Protein AF-A0A132MQR9-F1 (afdb_monomer_lite)

Radius of gyration: 17.74 Å; chains: 1; bounding box: 49×41×50 Å

Organism: NCBI:txid1469144

Foldseek 3Di:
DDPVVVVVVVVLQVVQVVVLQDPPDPDDPQPFFFWFKKKKAQTPPGRLFIFIWTAGSQAFLLLVVVVVCVLLVPPDWFFKWKWFDDPVDIATEGAGIDDDVVPPPDLDDDPPPPCPCLCCDPVNCVVVVCPVVPHNYHHRSRHGPSNRADASGWMWMFTHPVVTRIMIMHRHGGDDPPDPNDDDHIGTPGGRPDRNDDPDPDDPPPDD

Structure (mmCIF, N/CA/C/O backbone):
data_AF-A0A132MQR9-F1
#
_entry.id   AF-A0A132MQR9-F1
#
loop_
_atom_site.group_PDB
_atom_site.id
_atom_site.type_symbol
_atom_site.label_atom_id
_atom_site.label_alt_id
_atom_site.label_comp_id
_atom_site.label_asym_id
_atom_site.label_entity_id
_atom_site.label_seq_id
_atom_site.pdbx_PDB_ins_code
_atom_site.Cartn_x
_atom_site.Cartn_y
_atom_site.Cartn_z
_atom_site.occupancy
_atom_site.B_iso_or_equiv
_atom_site.auth_seq_id
_atom_site.auth_comp_id
_atom_site.auth_asym_id
_atom_site.auth_atom_id
_atom_site.pdbx_PDB_model_num
ATOM 1 N N . MET A 1 1 ? -0.918 -4.116 -26.686 1.00 47.06 1 MET A N 1
ATOM 2 C CA . MET A 1 1 ? -1.223 -5.240 -25.784 1.00 47.06 1 MET A CA 1
ATOM 3 C C . MET A 1 1 ? -2.267 -6.091 -26.476 1.00 47.06 1 MET A C 1
ATOM 5 O O . MET A 1 1 ? -3.310 -5.557 -26.835 1.00 47.06 1 MET A O 1
ATOM 9 N N . SER A 1 2 ? -1.937 -7.337 -26.792 1.00 59.16 2 SER A N 1
ATOM 10 C CA . SER A 1 2 ? -2.871 -8.267 -27.427 1.00 59.16 2 SER A CA 1
ATOM 11 C C . SER A 1 2 ? -3.913 -8.762 -26.418 1.00 59.16 2 SER A C 1
ATOM 13 O O . SER A 1 2 ? -3.756 -8.598 -25.206 1.00 59.16 2 SER A O 1
ATOM 15 N N . THR A 1 3 ? -4.991 -9.373 -26.907 1.00 49.75 3 THR A N 1
ATOM 16 C CA . THR A 1 3 ? -6.004 -10.004 -26.046 1.00 49.75 3 THR A CA 1
ATOM 17 C C . THR A 1 3 ? -5.400 -11.132 -25.199 1.00 49.75 3 THR A C 1
ATOM 19 O O . THR A 1 3 ? -5.800 -11.314 -24.050 1.00 49.75 3 THR A O 1
ATOM 22 N N . ASP A 1 4 ? -4.385 -11.820 -25.728 1.00 49.38 4 ASP A N 1
ATOM 23 C CA . ASP A 1 4 ? -3.657 -12.881 -25.030 1.00 49.38 4 ASP A CA 1
ATOM 24 C C . ASP A 1 4 ? -2.774 -12.323 -23.902 1.00 49.38 4 ASP A C 1
ATOM 26 O O . ASP A 1 4 ? -2.753 -12.882 -22.805 1.00 49.38 4 ASP A O 1
ATOM 30 N N . ASP A 1 5 ? -2.127 -11.170 -24.114 1.00 44.84 5 ASP A N 1
ATOM 31 C CA . ASP A 1 5 ? -1.355 -10.478 -23.068 1.00 44.84 5 ASP A CA 1
ATOM 32 C C . ASP A 1 5 ? -2.263 -10.026 -21.916 1.00 44.84 5 ASP A C 1
ATOM 34 O O . ASP A 1 5 ? -1.895 -10.118 -20.745 1.00 44.84 5 ASP A O 1
ATOM 38 N N . LEU A 1 6 ? -3.478 -9.564 -22.235 1.00 44.06 6 LEU A N 1
ATOM 39 C CA . LEU A 1 6 ? -4.459 -9.144 -21.237 1.00 44.06 6 LEU A CA 1
ATOM 40 C C . LEU A 1 6 ? -4.954 -10.326 -20.393 1.00 44.06 6 LEU A C 1
ATOM 42 O O . LEU A 1 6 ? -5.031 -10.199 -19.172 1.00 44.06 6 LEU A O 1
ATOM 46 N N . GLU A 1 7 ? -5.283 -11.466 -21.004 1.00 53.50 7 GLU A N 1
ATOM 47 C CA . GLU A 1 7 ? -5.680 -12.663 -20.251 1.00 53.50 7 GLU A CA 1
ATOM 48 C C . GLU A 1 7 ? -4.520 -13.227 -19.426 1.00 53.50 7 GLU A C 1
ATOM 50 O O . GLU A 1 7 ? -4.734 -13.617 -18.280 1.00 53.50 7 GLU A O 1
ATOM 55 N N . ALA A 1 8 ? -3.285 -13.200 -19.935 1.00 61.59 8 ALA A N 1
ATOM 56 C CA . ALA A 1 8 ? -2.109 -13.598 -19.164 1.00 61.59 8 ALA A CA 1
ATOM 57 C C . ALA A 1 8 ? -1.897 -12.696 -17.936 1.00 61.59 8 ALA A C 1
ATOM 59 O O . ALA A 1 8 ? -1.632 -13.189 -16.837 1.00 61.59 8 ALA A O 1
ATOM 60 N N . LEU A 1 9 ? -2.077 -11.383 -18.094 1.00 54.84 9 LEU A N 1
ATOM 61 C CA . LEU A 1 9 ? -1.966 -10.404 -17.014 1.00 54.84 9 LEU A CA 1
ATOM 62 C C . LEU A 1 9 ? -3.102 -10.557 -15.991 1.00 54.84 9 LEU A C 1
ATOM 64 O O . LEU A 1 9 ? -2.860 -10.537 -14.786 1.00 54.84 9 LEU A O 1
ATOM 68 N N . LEU A 1 10 ? -4.333 -10.793 -16.454 1.00 55.25 10 LEU A N 1
ATOM 69 C CA . LEU A 1 10 ? -5.480 -11.084 -15.591 1.00 55.25 10 LEU A CA 1
ATOM 70 C C . LEU A 1 10 ? -5.330 -12.421 -14.862 1.00 55.25 10 LEU A C 1
ATOM 72 O O . LEU A 1 10 ? -5.719 -12.523 -13.703 1.00 55.25 10 LEU A O 1
ATOM 76 N N . GLU A 1 11 ? -4.778 -13.445 -15.506 1.00 63.25 11 GLU A N 1
ATOM 77 C CA . GLU A 1 11 ? -4.492 -14.736 -14.883 1.00 63.25 11 GLU A CA 1
ATOM 78 C C . GLU A 1 11 ? -3.366 -14.613 -13.854 1.00 63.25 11 GLU A C 1
ATOM 80 O O . GLU A 1 11 ? -3.452 -15.194 -12.773 1.00 63.25 11 GLU A O 1
ATOM 85 N N . ARG A 1 12 ? -2.347 -13.792 -14.125 1.00 65.25 12 ARG A N 1
ATOM 86 C CA . ARG A 1 12 ? -1.300 -13.470 -13.153 1.00 65.25 12 ARG A CA 1
ATOM 87 C C . ARG A 1 12 ? -1.859 -12.716 -11.951 1.00 65.25 12 ARG A C 1
ATOM 89 O O . ARG A 1 12 ? -1.586 -13.115 -10.822 1.00 65.25 12 ARG A O 1
ATOM 96 N N . ASP A 1 13 ? -2.712 -11.719 -12.175 1.00 60.69 13 ASP A N 1
ATOM 97 C CA . ASP A 1 13 ? -3.450 -11.022 -11.117 1.00 60.69 13 ASP A CA 1
ATOM 98 C C . ASP A 1 13 ? -4.323 -11.995 -10.322 1.00 60.69 13 ASP A C 1
ATOM 100 O O . ASP A 1 13 ? -4.316 -11.980 -9.093 1.00 60.69 13 ASP A O 1
ATOM 104 N N . ARG A 1 14 ? -5.056 -12.884 -11.004 1.00 63.25 14 ARG A N 1
ATOM 105 C CA . ARG A 1 14 ? -5.884 -13.914 -10.363 1.00 63.25 14 ARG A CA 1
ATOM 106 C C . ARG A 1 14 ? -5.037 -14.852 -9.519 1.00 63.25 14 ARG A C 1
ATOM 108 O O . ARG A 1 14 ? -5.460 -15.167 -8.414 1.00 63.25 14 ARG A O 1
ATOM 115 N N . ARG A 1 15 ? -3.860 -15.274 -9.987 1.00 67.25 15 ARG A N 1
ATOM 116 C CA . ARG A 1 15 ? -2.932 -16.130 -9.232 1.00 67.25 15 ARG A CA 1
ATOM 117 C C . ARG A 1 15 ? -2.323 -15.409 -8.047 1.00 67.25 15 ARG A C 1
ATOM 119 O O . ARG A 1 15 ? -2.296 -15.985 -6.968 1.00 67.25 15 ARG A O 1
ATOM 126 N N . MET A 1 16 ? -1.915 -14.155 -8.212 1.00 64.94 16 MET A N 1
ATOM 127 C CA . MET A 1 16 ? -1.425 -13.315 -7.117 1.00 64.94 16 MET A CA 1
ATOM 128 C C . MET A 1 16 ? -2.507 -13.125 -6.055 1.00 64.94 16 MET A C 1
ATOM 130 O O . MET A 1 16 ? -2.264 -13.334 -4.870 1.00 64.94 16 MET A O 1
ATOM 134 N N . LEU A 1 17 ? -3.734 -12.821 -6.477 1.00 61.03 17 LEU A N 1
ATOM 135 C CA . LEU A 1 17 ? -4.881 -12.676 -5.586 1.00 61.03 17 LEU A CA 1
ATOM 136 C C . LEU A 1 17 ? -5.336 -14.013 -4.981 1.00 61.03 17 LEU A C 1
ATOM 138 O O . LEU A 1 17 ? -5.848 -14.049 -3.869 1.00 61.03 17 LEU A O 1
ATOM 142 N N . ALA A 1 18 ? -5.168 -15.129 -5.688 1.00 64.06 18 ALA A N 1
ATOM 143 C CA . ALA A 1 18 ? -5.494 -16.459 -5.183 1.00 64.06 18 ALA A CA 1
ATOM 144 C C . ALA A 1 18 ? -4.444 -16.959 -4.185 1.00 64.06 18 ALA A C 1
ATOM 146 O O . ALA A 1 18 ? -4.816 -17.496 -3.148 1.00 64.06 18 ALA A O 1
ATOM 147 N N . ALA A 1 19 ? -3.157 -16.724 -4.442 1.00 57.03 19 ALA A N 1
ATOM 148 C CA . ALA A 1 19 ? -2.080 -16.937 -3.480 1.00 57.03 19 ALA A CA 1
ATOM 149 C C . ALA A 1 19 ? -2.230 -16.000 -2.270 1.00 57.03 19 ALA A C 1
ATOM 151 O O . ALA A 1 19 ? -1.865 -16.360 -1.145 1.00 57.03 19 ALA A O 1
ATOM 152 N N . SER A 1 20 ? -2.839 -14.824 -2.482 1.00 51.09 20 SER A N 1
ATOM 153 C CA . SER A 1 20 ? -3.169 -13.893 -1.411 1.00 51.09 20 SER A CA 1
ATOM 154 C C . SER A 1 20 ? -4.414 -14.269 -0.596 1.00 51.09 20 SER A C 1
ATOM 156 O O . SER A 1 20 ? -4.577 -13.789 0.530 1.00 51.09 20 SER A O 1
ATOM 158 N N . ARG A 1 21 ? -5.253 -15.203 -1.076 1.00 48.84 21 ARG A N 1
ATOM 159 C CA . ARG A 1 21 ? -6.411 -15.710 -0.323 1.00 48.84 21 ARG A CA 1
ATOM 160 C C . ARG A 1 21 ? -5.957 -16.539 0.876 1.00 48.84 21 ARG A C 1
ATOM 162 O O . ARG A 1 21 ? -5.694 -17.733 0.778 1.00 48.84 21 ARG A O 1
ATOM 169 N N . ALA A 1 22 ? -5.970 -15.906 2.045 1.00 47.56 22 ALA A N 1
ATOM 170 C CA . ALA A 1 22 ? -6.164 -16.619 3.300 1.00 47.56 22 ALA A CA 1
ATOM 171 C C . ALA A 1 22 ? -7.489 -17.420 3.239 1.00 47.56 22 ALA A C 1
ATOM 173 O O . ALA A 1 22 ? -8.406 -17.020 2.506 1.00 47.56 22 ALA A O 1
ATOM 174 N N . PRO A 1 23 ? -7.627 -18.540 3.982 1.00 45.34 23 PRO A N 1
ATOM 175 C CA . PRO A 1 23 ? -8.887 -19.277 4.065 1.00 45.34 23 PRO A CA 1
ATOM 176 C C . PRO A 1 23 ? -10.019 -18.301 4.365 1.00 45.34 23 PRO A C 1
ATOM 178 O O . PRO A 1 23 ? -9.876 -17.488 5.271 1.00 45.34 23 PRO A O 1
ATOM 181 N N . SER A 1 24 ? -11.094 -18.369 3.570 1.00 46.53 24 SER A N 1
ATOM 182 C CA . SER A 1 24 ? -12.222 -17.430 3.544 1.00 46.53 24 SER A CA 1
ATOM 183 C C . SER A 1 24 ? -12.626 -16.963 4.947 1.00 46.53 24 SER A C 1
ATOM 185 O O . SER A 1 24 ? -13.490 -17.562 5.591 1.00 46.53 24 SER A O 1
ATOM 187 N N . VAL A 1 25 ? -12.019 -15.873 5.417 1.00 51.03 25 VAL A N 1
ATOM 188 C CA . VAL A 1 25 ? -12.421 -15.223 6.657 1.00 51.03 25 VAL A CA 1
ATOM 189 C C . VAL A 1 25 ? -13.790 -14.640 6.355 1.00 51.03 25 VAL A C 1
ATOM 191 O O . VAL A 1 25 ? -13.955 -13.895 5.387 1.00 51.03 25 VAL A O 1
ATOM 194 N N . ARG A 1 26 ? -14.811 -15.036 7.124 1.00 52.19 26 ARG A N 1
ATOM 195 C CA . ARG A 1 26 ? -16.138 -14.423 7.002 1.00 52.19 26 ARG A CA 1
ATOM 196 C C . ARG A 1 26 ? -15.941 -12.916 7.115 1.00 52.19 26 ARG A C 1
ATOM 198 O O . ARG A 1 26 ? -15.455 -12.465 8.150 1.00 52.19 26 ARG A O 1
ATOM 205 N N . ARG A 1 27 ? -16.290 -12.167 6.060 1.00 54.53 27 ARG A N 1
ATOM 206 C CA . ARG A 1 27 ? -16.262 -10.700 6.077 1.00 54.53 27 ARG A CA 1
ATOM 207 C C . ARG A 1 27 ? -17.075 -10.248 7.289 1.00 54.53 27 ARG A C 1
ATOM 209 O O . ARG A 1 27 ? -18.297 -10.398 7.309 1.00 54.53 27 ARG A O 1
ATOM 216 N N . GLY A 1 28 ? -16.379 -9.789 8.324 1.00 55.38 28 GLY A N 1
ATOM 217 C CA . GLY A 1 28 ? -17.006 -9.143 9.465 1.00 55.38 28 GLY A CA 1
ATOM 218 C C . GLY A 1 28 ? -17.657 -7.829 9.025 1.00 55.38 28 GLY A C 1
ATOM 219 O O . GLY A 1 28 ? -17.445 -7.381 7.894 1.00 55.38 28 GLY A O 1
ATOM 220 N N . PRO A 1 29 ? -18.455 -7.192 9.894 1.00 57.53 29 PRO A N 1
ATOM 221 C CA . PRO A 1 29 ? -18.913 -5.833 9.639 1.00 57.53 29 PRO A CA 1
ATOM 222 C C . PRO A 1 29 ? -17.707 -4.944 9.309 1.00 57.53 29 PRO A C 1
ATOM 224 O O . PRO A 1 29 ? -16.715 -4.935 10.040 1.00 57.53 29 PRO A O 1
ATOM 227 N N . ARG A 1 30 ? -17.777 -4.226 8.180 1.00 59.94 30 ARG A N 1
ATOM 228 C CA . ARG A 1 30 ? -16.776 -3.213 7.847 1.00 59.94 30 ARG A CA 1
ATOM 229 C C . ARG A 1 30 ? -16.854 -2.146 8.933 1.00 59.94 30 ARG A C 1
ATOM 231 O O . ARG A 1 30 ? -17.917 -1.559 9.122 1.00 59.94 30 ARG A O 1
ATOM 238 N N . THR A 1 31 ? -15.740 -1.889 9.606 1.00 61.88 31 THR A N 1
ATOM 239 C CA . THR A 1 31 ? -15.548 -0.678 10.407 1.00 61.88 31 THR A CA 1
ATOM 240 C C . THR A 1 31 ? -14.597 0.213 9.612 1.00 61.88 31 THR A C 1
ATOM 242 O O . THR A 1 31 ? -13.382 0.078 9.767 1.00 61.88 31 THR A O 1
ATOM 245 N N . PRO A 1 32 ? -15.108 1.044 8.682 1.00 65.00 32 PRO A N 1
ATOM 246 C CA . PRO A 1 32 ? -14.265 1.942 7.904 1.00 65.00 32 PRO A CA 1
ATOM 247 C C . PRO A 1 32 ? -13.464 2.841 8.842 1.00 65.00 32 PRO A C 1
ATOM 249 O O . PRO A 1 32 ? -14.005 3.330 9.835 1.00 65.00 32 PRO A O 1
ATOM 252 N N . GLY A 1 33 ? -12.188 3.057 8.531 1.00 72.25 33 GLY A N 1
ATOM 253 C CA . GLY A 1 33 ? -11.350 3.974 9.304 1.00 72.25 33 GLY A CA 1
ATOM 254 C C . GLY A 1 33 ? -10.905 3.447 10.671 1.00 72.25 33 GLY A C 1
ATOM 255 O O . GLY A 1 33 ? -10.573 4.242 11.541 1.00 72.25 33 GLY A O 1
ATOM 256 N N . ALA A 1 34 ? -10.883 2.132 10.894 1.00 85.75 34 ALA A N 1
ATOM 257 C CA . ALA A 1 34 ? -10.076 1.557 11.970 1.00 85.75 34 ALA A CA 1
ATOM 258 C C . ALA A 1 34 ? -8.651 1.297 11.463 1.00 85.75 34 ALA A C 1
ATOM 260 O O . ALA A 1 34 ? -8.468 0.904 10.312 1.00 85.75 34 ALA A O 1
ATOM 261 N N . ALA A 1 35 ? -7.647 1.488 12.320 1.00 90.94 35 ALA A N 1
ATOM 262 C CA . ALA A 1 35 ? -6.278 1.116 11.992 1.00 90.94 35 ALA A CA 1
ATOM 263 C C . ALA A 1 35 ? -6.143 -0.405 11.820 1.00 90.94 35 ALA A C 1
ATOM 265 O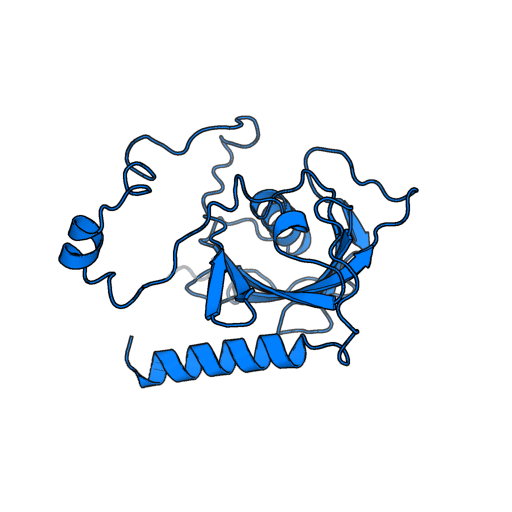 O . ALA A 1 35 ? -6.774 -1.195 12.532 1.00 90.94 35 ALA A O 1
ATOM 266 N N . VAL A 1 36 ? -5.298 -0.817 10.883 1.00 92.31 36 VAL A N 1
ATOM 267 C CA . VAL A 1 36 ? -5.110 -2.217 10.507 1.00 92.31 36 VAL A CA 1
ATOM 268 C C . VAL A 1 36 ? -3.637 -2.571 10.419 1.00 92.31 36 VAL A C 1
ATOM 270 O O . VAL A 1 36 ? -2.789 -1.702 10.247 1.00 92.31 36 VAL A O 1
ATOM 273 N N . VAL A 1 37 ? -3.334 -3.863 10.501 1.00 92.62 37 VAL A N 1
ATOM 274 C CA . VAL A 1 37 ? -2.016 -4.383 10.144 1.00 92.62 37 VAL A CA 1
ATOM 275 C C . VAL A 1 37 ? -2.112 -5.068 8.799 1.00 92.62 37 VAL A C 1
ATOM 277 O O . VAL A 1 37 ? -2.937 -5.968 8.605 1.00 92.62 37 VAL A O 1
ATOM 280 N N . VAL A 1 38 ? -1.257 -4.629 7.883 1.00 92.69 38 VAL A N 1
ATOM 281 C CA . VAL A 1 38 ? -1.101 -5.228 6.566 1.00 92.69 38 VAL A CA 1
ATOM 282 C C . VAL A 1 38 ? 0.180 -6.046 6.516 1.00 92.69 38 VAL A C 1
ATOM 284 O O . VAL A 1 38 ? 1.206 -5.641 7.056 1.00 92.69 38 VAL A O 1
ATOM 287 N N . LEU A 1 39 ? 0.099 -7.213 5.894 1.00 91.62 39 LEU A N 1
ATOM 288 C CA . LEU A 1 39 ? 1.238 -8.004 5.454 1.00 91.62 39 LEU A CA 1
ATOM 289 C C . LEU A 1 39 ? 1.539 -7.616 4.009 1.00 91.62 39 LEU A C 1
ATOM 291 O O . LEU A 1 39 ? 0.613 -7.574 3.195 1.00 91.62 39 LEU A O 1
ATOM 295 N N . VAL A 1 40 ? 2.803 -7.341 3.716 1.00 90.12 40 VAL A N 1
ATOM 296 C CA . VAL A 1 40 ? 3.309 -7.072 2.372 1.00 90.12 40 VAL A CA 1
ATOM 297 C C . VAL A 1 40 ? 4.298 -8.178 2.026 1.00 90.12 40 VAL A C 1
ATOM 299 O O . VAL A 1 40 ? 5.321 -8.310 2.692 1.00 90.12 40 VAL A O 1
ATOM 302 N N . ASP A 1 41 ? 3.984 -8.953 0.993 1.00 88.50 41 ASP A N 1
ATOM 303 C CA . ASP A 1 41 ? 4.818 -10.036 0.466 1.00 88.50 41 ASP A CA 1
ATOM 304 C C . ASP A 1 41 ? 5.362 -9.616 -0.907 1.00 88.50 41 ASP A C 1
ATOM 306 O O . ASP A 1 41 ? 4.594 -9.070 -1.708 1.00 88.50 41 ASP A O 1
ATOM 310 N N . LEU A 1 42 ? 6.624 -9.920 -1.240 1.00 82.62 42 LEU A N 1
ATOM 311 C CA . LEU A 1 42 ? 7.175 -9.763 -2.599 1.00 82.62 42 LEU A CA 1
ATOM 312 C C . LEU A 1 42 ? 6.656 -10.851 -3.564 1.00 82.62 42 LEU A C 1
ATOM 314 O O . LEU A 1 42 ? 7.402 -11.572 -4.230 1.00 82.62 42 LEU A O 1
ATOM 318 N N . GLY A 1 43 ? 5.330 -10.969 -3.622 1.00 70.19 43 GLY A N 1
ATOM 319 C CA . GLY A 1 43 ? 4.599 -11.733 -4.618 1.00 70.19 43 GLY A CA 1
ATOM 320 C C . GLY A 1 43 ? 5.153 -13.132 -4.875 1.00 70.19 43 GLY A C 1
ATOM 321 O O . GLY A 1 43 ? 5.427 -13.899 -3.959 1.00 70.19 43 GLY A O 1
ATOM 322 N N . TYR A 1 44 ? 5.265 -13.470 -6.159 1.00 63.53 44 TYR A N 1
ATOM 323 C CA . TYR A 1 44 ? 5.741 -14.771 -6.627 1.00 63.53 44 TYR A CA 1
ATOM 324 C C . TYR A 1 44 ? 7.270 -14.871 -6.725 1.00 63.53 44 TYR A C 1
ATOM 326 O O . TYR A 1 44 ? 7.770 -15.977 -6.918 1.00 63.53 44 TYR A O 1
ATOM 334 N N . ARG A 1 45 ? 7.996 -13.743 -6.661 1.00 68.75 45 ARG A N 1
ATOM 335 C CA . ARG A 1 45 ? 9.456 -13.725 -6.839 1.00 68.75 45 ARG A CA 1
ATOM 336 C C . ARG A 1 45 ? 10.165 -14.219 -5.582 1.00 68.75 45 ARG A C 1
ATOM 338 O O . ARG A 1 45 ? 11.058 -15.049 -5.699 1.00 68.75 45 ARG A O 1
ATOM 345 N N . ASP A 1 46 ? 9.735 -13.756 -4.408 1.00 75.25 46 ASP A N 1
ATOM 346 C CA . ASP A 1 46 ? 10.292 -14.202 -3.130 1.00 75.25 46 ASP A CA 1
ATOM 347 C C . ASP A 1 46 ? 9.269 -14.031 -1.987 1.00 75.25 46 ASP A C 1
ATOM 349 O O . ASP A 1 46 ? 9.152 -12.951 -1.403 1.00 75.25 46 ASP A O 1
ATOM 353 N N . PRO A 1 47 ? 8.490 -15.072 -1.645 1.00 69.81 47 PRO A N 1
ATOM 354 C CA . PRO A 1 47 ? 7.504 -14.980 -0.571 1.00 69.81 47 PRO A CA 1
ATOM 355 C C . PRO A 1 47 ? 8.133 -14.870 0.830 1.00 69.81 47 PRO A C 1
ATOM 357 O O . PRO A 1 47 ? 7.446 -14.449 1.764 1.00 69.81 47 PRO A O 1
ATOM 360 N N . ASP A 1 48 ? 9.413 -15.220 0.997 1.00 79.88 48 ASP A N 1
ATOM 361 C CA . ASP A 1 48 ? 10.121 -15.061 2.272 1.00 79.88 48 ASP A CA 1
ATOM 362 C C . ASP A 1 48 ? 10.533 -13.595 2.504 1.00 79.88 48 ASP A C 1
ATOM 364 O O . ASP A 1 48 ? 10.714 -13.162 3.651 1.00 79.88 48 ASP A O 1
ATOM 368 N N . CYS A 1 49 ? 10.569 -12.795 1.433 1.00 87.81 49 CYS A N 1
ATOM 369 C CA . CYS A 1 49 ? 10.687 -11.342 1.466 1.00 87.81 49 CYS A CA 1
ATOM 370 C C . CYS A 1 49 ? 9.334 -10.686 1.805 1.00 87.81 49 CYS A C 1
ATOM 372 O O . CYS A 1 49 ? 8.654 -10.092 0.960 1.00 87.81 49 CYS A O 1
ATOM 374 N N . SER A 1 50 ? 8.934 -10.802 3.075 1.00 91.69 50 SER A N 1
ATOM 375 C CA . SER A 1 50 ? 7.704 -10.211 3.611 1.00 91.69 50 SER A CA 1
ATOM 376 C C . SER A 1 50 ? 7.917 -9.429 4.906 1.00 91.69 50 SER A C 1
ATOM 378 O O . SER A 1 50 ? 8.836 -9.696 5.684 1.00 91.69 50 SER A O 1
ATOM 380 N N . PHE A 1 51 ? 7.055 -8.439 5.133 1.00 93.88 51 PHE A N 1
ATOM 381 C CA . PHE A 1 51 ? 7.074 -7.573 6.312 1.00 93.88 51 PHE A CA 1
ATOM 382 C C . PHE A 1 51 ? 5.657 -7.108 6.662 1.00 93.88 51 PHE A C 1
ATOM 384 O O . PHE A 1 51 ? 4.746 -7.151 5.830 1.00 93.88 51 PHE A O 1
ATOM 391 N N . THR A 1 52 ? 5.445 -6.662 7.901 1.00 95.12 52 THR A N 1
ATOM 392 C CA . THR A 1 52 ? 4.144 -6.114 8.314 1.00 95.12 52 THR A CA 1
ATOM 393 C C . THR A 1 52 ? 4.217 -4.638 8.637 1.00 95.12 52 THR A C 1
ATOM 395 O O . THR A 1 52 ? 5.192 -4.143 9.203 1.00 95.12 52 THR A O 1
ATOM 398 N N . VAL A 1 53 ? 3.126 -3.942 8.337 1.00 95.62 53 VAL A N 1
ATOM 399 C CA . VAL A 1 53 ? 2.985 -2.502 8.523 1.00 95.62 53 VAL A CA 1
ATOM 400 C C . VAL A 1 53 ? 1.683 -2.207 9.257 1.00 95.62 53 VAL A C 1
ATOM 402 O O . VAL A 1 53 ? 0.629 -2.742 8.915 1.00 95.62 53 VAL A O 1
ATOM 405 N N . VAL A 1 54 ? 1.745 -1.343 10.265 1.00 96.19 54 VAL A N 1
ATOM 406 C CA . VAL A 1 54 ? 0.580 -0.762 10.935 1.00 96.19 54 VAL A CA 1
ATOM 407 C C . VAL A 1 54 ? 0.141 0.460 10.139 1.00 96.19 54 VAL A C 1
ATOM 409 O O . VAL A 1 54 ? 0.875 1.441 10.030 1.00 96.19 54 VAL A O 1
ATOM 412 N N . VAL A 1 55 ? -1.069 0.390 9.595 1.00 95.38 55 VAL A N 1
ATOM 413 C CA . VAL A 1 55 ? -1.693 1.423 8.770 1.00 95.38 55 VAL A CA 1
ATOM 414 C C . VAL A 1 55 ? -2.828 2.061 9.560 1.00 95.38 55 VAL A C 1
ATOM 416 O O . VAL A 1 55 ? -3.831 1.423 9.886 1.00 95.38 55 VAL A O 1
ATOM 419 N N . GLY A 1 56 ? -2.655 3.332 9.890 1.00 94.62 56 GLY A N 1
ATOM 420 C CA . GLY A 1 56 ? -3.636 4.165 10.563 1.00 94.62 56 GLY A CA 1
ATOM 421 C C . GLY A 1 56 ? -4.819 4.556 9.671 1.00 94.62 56 GLY A C 1
ATOM 422 O O . GLY A 1 56 ? -4.791 4.379 8.451 1.00 94.62 56 GLY A O 1
ATOM 423 N N . PRO A 1 57 ? -5.876 5.131 10.266 1.00 93.25 57 PRO A N 1
ATOM 424 C CA . PRO A 1 57 ? -7.070 5.549 9.532 1.00 93.25 57 PRO A CA 1
ATOM 425 C C . PRO A 1 57 ? -6.809 6.675 8.526 1.00 93.25 57 PRO A C 1
ATOM 427 O O . PRO A 1 57 ? -7.477 6.755 7.498 1.00 93.25 57 PRO A O 1
ATOM 430 N N . ASP A 1 58 ? -5.813 7.515 8.806 1.00 93.12 58 ASP A N 1
ATOM 431 C CA . ASP A 1 58 ? -5.459 8.665 7.980 1.00 93.12 58 ASP A CA 1
ATOM 432 C C . ASP A 1 58 ? -4.387 8.361 6.932 1.00 93.12 58 ASP A C 1
ATOM 434 O O . ASP A 1 58 ? -4.112 9.219 6.089 1.00 93.12 58 ASP A O 1
ATOM 438 N N . HIS A 1 59 ? -3.806 7.160 6.931 1.00 93.88 59 HIS A N 1
ATOM 439 C CA . HIS A 1 59 ? -2.792 6.785 5.950 1.00 93.88 59 HIS A CA 1
ATOM 440 C C . HIS A 1 59 ? -3.415 6.470 4.594 1.00 93.88 59 HIS A C 1
ATOM 442 O O . HIS A 1 59 ? -4.430 5.775 4.467 1.00 93.88 59 HIS A O 1
ATOM 448 N N . THR A 1 60 ? -2.791 7.024 3.567 1.00 91.94 60 THR A N 1
ATOM 449 C CA . THR A 1 60 ? -3.182 6.906 2.167 1.00 91.94 60 THR A CA 1
ATOM 450 C C . THR A 1 60 ? -2.440 5.768 1.475 1.00 91.94 60 THR A C 1
ATOM 452 O O . THR A 1 60 ? -1.467 5.228 2.004 1.00 91.94 60 THR A O 1
ATOM 455 N N . PHE A 1 61 ? -2.879 5.399 0.270 1.00 90.38 61 PHE A N 1
ATOM 456 C CA . PHE A 1 61 ? -2.126 4.453 -0.560 1.00 90.38 61 PHE A CA 1
ATOM 457 C C . PHE A 1 61 ? -0.732 4.974 -0.921 1.00 90.38 61 PHE A C 1
ATOM 459 O O . PHE A 1 61 ? 0.203 4.181 -0.986 1.00 90.38 61 PHE A O 1
ATOM 466 N N . ARG A 1 62 ? -0.566 6.294 -1.079 1.00 90.00 62 ARG A N 1
ATOM 467 C CA . ARG A 1 62 ? 0.758 6.914 -1.223 1.00 90.00 62 ARG A CA 1
ATOM 468 C C . ARG A 1 62 ? 1.632 6.641 -0.003 1.00 90.00 62 ARG A C 1
ATOM 470 O O . ARG A 1 62 ? 2.766 6.216 -0.165 1.00 90.00 62 ARG A O 1
ATOM 477 N N . ASP A 1 63 ? 1.115 6.866 1.202 1.00 91.50 63 ASP A N 1
ATOM 478 C CA . ASP A 1 63 ? 1.910 6.671 2.421 1.00 91.50 63 ASP A CA 1
ATOM 479 C C . ASP A 1 63 ? 2.329 5.201 2.581 1.00 91.50 63 ASP A C 1
ATOM 481 O O . ASP A 1 63 ? 3.435 4.911 3.027 1.00 91.50 63 ASP A O 1
ATOM 485 N N . LEU A 1 64 ? 1.464 4.268 2.168 1.00 93.44 64 LEU A N 1
ATOM 486 C CA . LEU A 1 64 ? 1.797 2.847 2.132 1.00 93.44 64 LEU A CA 1
ATOM 487 C C . LEU A 1 64 ? 2.888 2.533 1.099 1.00 93.44 64 LEU A C 1
ATOM 489 O O . LEU A 1 64 ? 3.848 1.859 1.456 1.00 93.44 64 LEU A O 1
ATOM 493 N N . ALA A 1 65 ? 2.779 3.039 -0.134 1.00 91.88 65 ALA A N 1
ATOM 494 C CA . ALA A 1 65 ? 3.825 2.884 -1.151 1.00 91.88 65 ALA A CA 1
ATOM 495 C C . ALA A 1 65 ? 5.173 3.415 -0.648 1.00 91.88 65 ALA A C 1
ATOM 497 O O . ALA A 1 65 ? 6.191 2.751 -0.795 1.00 91.88 65 ALA A O 1
ATOM 498 N N . VAL A 1 66 ? 5.160 4.552 0.060 1.00 90.00 66 VAL A N 1
ATOM 499 C CA . VAL A 1 66 ? 6.375 5.139 0.632 1.00 90.00 66 VAL A CA 1
ATOM 500 C C . VAL A 1 66 ? 7.079 4.196 1.597 1.00 90.00 66 VAL A C 1
ATOM 502 O O . VAL A 1 66 ? 8.301 4.071 1.564 1.00 90.00 66 VAL A O 1
ATOM 505 N N . VAL A 1 67 ? 6.314 3.533 2.459 1.00 93.25 67 VAL A N 1
ATOM 506 C CA . VAL A 1 67 ? 6.864 2.567 3.412 1.00 93.25 67 VAL A CA 1
ATOM 507 C C . VAL A 1 67 ? 7.341 1.303 2.702 1.00 93.25 67 VAL A C 1
ATOM 509 O O . VAL A 1 67 ? 8.356 0.744 3.106 1.00 93.25 67 VAL A O 1
ATOM 512 N N . ILE A 1 68 ? 6.654 0.863 1.642 1.00 92.69 68 ILE A N 1
ATOM 513 C CA . ILE A 1 68 ? 7.092 -0.290 0.847 1.00 92.69 68 ILE A CA 1
ATOM 514 C C . ILE A 1 68 ? 8.443 -0.006 0.200 1.00 92.69 68 ILE A C 1
ATOM 516 O O . ILE A 1 68 ? 9.365 -0.792 0.393 1.00 92.69 68 ILE A O 1
ATOM 520 N N . ASP A 1 69 ? 8.581 1.126 -0.482 1.00 90.19 69 ASP A N 1
ATOM 521 C CA . ASP A 1 69 ? 9.813 1.500 -1.175 1.00 90.19 69 ASP A CA 1
ATOM 522 C C . ASP A 1 69 ? 10.980 1.658 -0.180 1.00 90.19 69 ASP A C 1
ATOM 524 O O . ASP A 1 69 ? 12.074 1.159 -0.429 1.00 90.19 69 ASP A O 1
ATOM 528 N N . GLN A 1 70 ? 10.734 2.245 1.002 1.00 90.00 70 GLN A N 1
ATOM 529 C CA . GLN A 1 70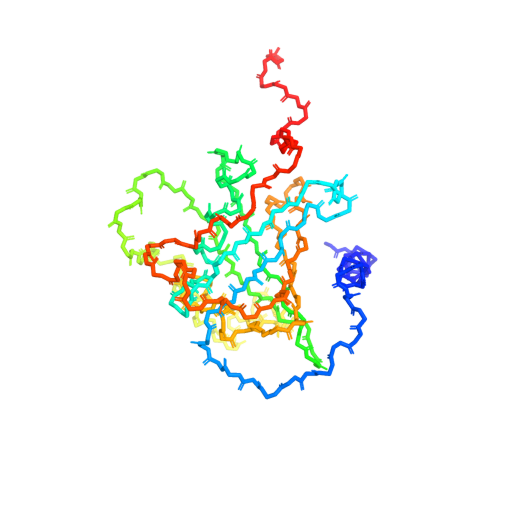 ? 11.737 2.348 2.075 1.00 90.00 70 GLN A CA 1
ATOM 530 C C . GLN A 1 70 ? 12.207 0.989 2.597 1.00 90.00 70 GLN A C 1
ATOM 532 O O . GLN A 1 70 ? 13.393 0.809 2.853 1.00 90.00 70 GLN A O 1
ATOM 537 N N . VAL A 1 71 ? 11.285 0.046 2.802 1.00 92.25 71 VAL A N 1
ATOM 538 C CA . VAL A 1 71 ? 11.622 -1.294 3.306 1.00 92.25 71 VAL A CA 1
ATOM 539 C C . VAL A 1 71 ? 12.296 -2.142 2.230 1.00 92.25 71 VAL A C 1
ATOM 541 O O . VAL A 1 71 ? 13.152 -2.959 2.548 1.00 92.25 71 VAL A O 1
ATOM 544 N N . MET A 1 72 ? 11.919 -1.942 0.969 1.00 91.25 72 MET A N 1
ATOM 545 C CA . MET A 1 72 ? 12.457 -2.652 -0.193 1.00 91.25 72 MET A CA 1
ATOM 546 C C . MET A 1 72 ? 13.724 -2.004 -0.766 1.00 91.25 72 MET A C 1
ATOM 548 O O . MET A 1 72 ? 14.184 -2.431 -1.823 1.00 91.25 72 MET A O 1
ATOM 552 N N . GLU A 1 73 ? 14.262 -0.984 -0.090 1.00 91.12 73 GLU A N 1
ATOM 553 C CA . GLU A 1 73 ? 15.477 -0.262 -0.486 1.00 91.12 73 GLU A CA 1
ATOM 554 C C . GLU A 1 73 ? 15.409 0.222 -1.950 1.00 91.12 73 GLU A C 1
ATOM 556 O O . GLU A 1 73 ? 16.347 0.072 -2.729 1.00 91.12 73 GLU A O 1
ATOM 561 N N . ARG A 1 74 ? 14.248 0.768 -2.345 1.00 87.88 74 ARG A N 1
ATOM 562 C CA . ARG A 1 74 ? 14.026 1.357 -3.673 1.00 87.88 74 ARG A CA 1
ATOM 563 C C . ARG A 1 74 ? 14.353 2.844 -3.631 1.00 87.88 74 ARG A C 1
ATOM 565 O O . ARG A 1 74 ? 13.623 3.629 -3.024 1.00 87.88 74 ARG A O 1
ATOM 572 N N . ASP A 1 75 ? 15.442 3.221 -4.286 1.00 80.38 75 ASP A N 1
ATOM 573 C CA . ASP A 1 75 ? 15.945 4.598 -4.280 1.00 80.38 75 ASP A CA 1
ATOM 574 C C . ASP A 1 75 ? 15.622 5.368 -5.567 1.00 80.38 75 ASP A C 1
ATOM 576 O O . ASP A 1 75 ? 15.644 6.604 -5.558 1.00 80.38 75 ASP A O 1
ATOM 580 N N . ASP A 1 76 ? 15.287 4.657 -6.647 1.00 80.94 76 ASP A N 1
ATOM 581 C CA . ASP A 1 76 ? 14.951 5.257 -7.937 1.00 80.94 76 ASP A CA 1
ATOM 582 C C . ASP A 1 76 ? 13.424 5.307 -8.160 1.00 80.94 76 ASP A C 1
ATOM 584 O O . ASP A 1 76 ? 12.762 4.262 -8.086 1.00 80.94 76 ASP A O 1
ATOM 588 N N . PRO A 1 77 ? 12.830 6.500 -8.383 1.00 78.19 77 PRO A N 1
ATOM 589 C CA . PRO A 1 77 ? 11.400 6.652 -8.627 1.00 78.19 77 PRO A CA 1
ATOM 590 C C . PRO A 1 77 ? 10.910 5.925 -9.875 1.00 78.19 77 PRO A C 1
ATOM 592 O O . PRO A 1 77 ? 11.198 6.327 -10.999 1.00 78.19 77 PRO A O 1
ATOM 595 N N . HIS A 1 78 ? 9.978 4.998 -9.669 1.00 83.25 78 HIS A N 1
ATOM 596 C CA . HIS A 1 78 ? 9.203 4.391 -10.747 1.00 83.25 78 HIS A CA 1
ATOM 597 C C . HIS A 1 78 ? 7.712 4.687 -10.650 1.00 83.25 78 HIS A C 1
ATOM 599 O O . HIS A 1 78 ? 7.187 5.127 -9.621 1.00 83.25 78 HIS A O 1
ATOM 605 N N . LEU A 1 79 ? 7.009 4.444 -11.757 1.00 83.38 79 LEU A N 1
ATOM 606 C CA . LEU A 1 79 ? 5.552 4.387 -11.741 1.00 83.38 79 LEU A CA 1
ATOM 607 C C . LEU A 1 79 ? 5.093 3.162 -10.952 1.00 83.38 79 LEU A C 1
ATOM 609 O O . LEU A 1 79 ? 5.661 2.077 -11.073 1.00 83.38 79 LEU A O 1
ATOM 613 N N . ALA A 1 80 ? 4.038 3.355 -10.166 1.00 85.12 80 ALA A N 1
ATOM 614 C CA . ALA A 1 80 ? 3.461 2.313 -9.344 1.00 85.12 80 ALA A CA 1
ATOM 615 C C . ALA A 1 80 ? 1.927 2.347 -9.380 1.00 85.12 80 ALA A C 1
ATOM 617 O O . ALA A 1 80 ? 1.308 3.353 -9.737 1.00 85.12 80 ALA A O 1
ATOM 618 N N . GLU A 1 81 ? 1.285 1.235 -9.025 1.00 86.38 81 GLU A N 1
ATOM 619 C CA . GLU A 1 81 ? -0.170 1.174 -8.876 1.00 86.38 81 GLU A CA 1
ATOM 620 C C . GLU A 1 81 ? -0.626 0.126 -7.860 1.00 86.38 81 GLU A C 1
ATOM 622 O O . GLU A 1 81 ? 0.026 -0.894 -7.658 1.00 86.38 81 GLU A O 1
ATOM 627 N N . PHE A 1 82 ? -1.796 0.346 -7.254 1.00 88.06 82 PHE A N 1
ATOM 628 C CA . PHE A 1 82 ? -2.496 -0.663 -6.465 1.00 88.06 82 PHE A CA 1
ATOM 629 C C . PHE A 1 82 ? -3.679 -1.242 -7.255 1.00 88.06 82 PHE A C 1
ATOM 631 O O . PHE A 1 82 ? -4.455 -0.543 -7.908 1.00 88.06 82 PHE A O 1
ATOM 638 N N . ARG A 1 83 ? -3.897 -2.550 -7.152 1.00 85.06 83 ARG A N 1
ATOM 639 C CA . ARG A 1 83 ? -5.055 -3.235 -7.738 1.00 85.06 83 ARG A CA 1
ATOM 640 C C . ARG A 1 83 ? -5.898 -3.839 -6.631 1.00 85.06 83 ARG A C 1
ATOM 642 O O . ARG A 1 83 ? -5.467 -4.772 -5.956 1.00 85.06 83 ARG A O 1
ATOM 649 N N . ILE A 1 84 ? -7.106 -3.311 -6.444 1.00 81.50 84 ILE A N 1
ATOM 650 C CA . ILE A 1 84 ? -8.039 -3.762 -5.411 1.00 81.50 84 ILE A CA 1
ATOM 651 C C . ILE A 1 84 ? -9.152 -4.590 -6.070 1.00 81.50 84 ILE A C 1
ATOM 653 O O . ILE A 1 84 ? -9.897 -4.078 -6.913 1.00 81.50 84 ILE A O 1
ATOM 657 N N . PRO A 1 85 ? -9.310 -5.870 -5.708 1.00 71.31 85 PRO A N 1
ATOM 658 C CA . PRO A 1 85 ? -10.443 -6.660 -6.156 1.00 71.31 85 PRO A CA 1
ATOM 659 C C . PRO A 1 85 ? -11.734 -6.142 -5.509 1.00 71.31 85 PRO A C 1
ATOM 661 O O . PRO A 1 85 ? -11.913 -6.241 -4.298 1.00 71.31 85 PRO A O 1
ATOM 664 N N . ASP A 1 86 ? -12.654 -5.616 -6.317 1.00 65.75 86 ASP A N 1
ATOM 665 C CA . ASP A 1 86 ? -14.031 -5.343 -5.899 1.00 65.75 86 ASP A CA 1
ATOM 666 C C . ASP A 1 86 ? -14.903 -6.551 -6.292 1.00 65.75 86 ASP A C 1
ATOM 668 O O . ASP A 1 86 ? -14.664 -7.231 -7.294 1.00 65.75 86 ASP A O 1
ATOM 672 N N . ASP A 1 87 ? -15.901 -6.874 -5.474 1.00 50.22 87 ASP A N 1
ATOM 673 C CA . ASP A 1 87 ? -16.641 -8.148 -5.504 1.00 50.22 87 ASP A CA 1
ATOM 674 C C . ASP A 1 87 ? -17.492 -8.364 -6.769 1.00 50.22 87 ASP A C 1
ATOM 676 O O . ASP A 1 87 ? -18.098 -9.423 -6.953 1.00 50.22 87 ASP A O 1
ATOM 680 N N . ARG A 1 88 ? -17.483 -7.394 -7.691 1.00 42.34 88 ARG A N 1
ATOM 681 C CA . ARG A 1 88 ? -18.087 -7.495 -9.025 1.00 42.34 88 ARG A CA 1
ATOM 682 C C . ARG A 1 88 ? -17.212 -6.977 -10.178 1.00 42.34 88 ARG A C 1
ATOM 684 O O . ARG A 1 88 ? -17.597 -7.190 -11.327 1.00 42.34 88 ARG A O 1
ATOM 691 N N . ARG A 1 89 ? -16.075 -6.306 -9.918 1.00 48.03 89 ARG A N 1
ATOM 692 C CA . ARG A 1 89 ? -15.127 -5.739 -10.914 1.00 48.03 89 ARG A CA 1
ATOM 693 C C . ARG A 1 89 ? -13.742 -5.545 -10.277 1.00 48.03 89 ARG A C 1
ATOM 695 O O . ARG A 1 89 ? -13.662 -5.207 -9.114 1.00 48.03 89 ARG A O 1
ATOM 702 N N . LEU A 1 90 ? -12.635 -5.673 -11.006 1.00 48.97 90 LEU A N 1
ATOM 703 C CA . LEU A 1 90 ? -11.343 -5.180 -10.494 1.00 48.97 90 LEU A CA 1
ATOM 704 C C . LEU A 1 90 ? -11.375 -3.638 -10.473 1.00 48.97 90 LEU A C 1
ATOM 706 O O . LEU A 1 90 ? -11.634 -3.029 -11.516 1.00 48.97 90 LEU A O 1
ATOM 710 N N . ARG A 1 91 ? -11.132 -2.997 -9.320 1.00 52.84 91 ARG A N 1
ATOM 711 C CA . ARG A 1 91 ? -10.865 -1.551 -9.251 1.00 52.84 91 ARG A CA 1
ATOM 712 C C . ARG A 1 91 ? -9.358 -1.337 -9.253 1.00 52.84 91 ARG A C 1
ATOM 714 O O . ARG A 1 91 ? -8.650 -1.850 -8.393 1.00 52.84 91 ARG A O 1
ATOM 721 N N . ASN A 1 92 ? -8.873 -0.558 -10.210 1.00 51.38 92 ASN A N 1
ATOM 722 C CA . ASN A 1 92 ? -7.486 -0.113 -10.198 1.00 51.38 92 ASN A CA 1
ATOM 723 C C . ASN A 1 92 ? -7.432 1.175 -9.375 1.00 51.38 92 ASN A C 1
ATOM 725 O O . ASN A 1 92 ? -8.110 2.148 -9.705 1.00 51.38 92 ASN A O 1
ATOM 729 N N . VAL A 1 93 ? -6.660 1.168 -8.295 1.00 54.03 93 VAL A N 1
ATOM 730 C CA . VAL A 1 93 ? -6.372 2.353 -7.489 1.00 54.03 93 VAL A CA 1
ATOM 731 C C . VAL A 1 93 ? -4.964 2.794 -7.844 1.00 54.03 93 VAL A C 1
ATOM 733 O O . VAL A 1 93 ? -3.993 2.117 -7.529 1.00 54.03 93 VAL A O 1
ATOM 736 N N . TRP A 1 94 ? -4.825 3.923 -8.528 1.00 54.31 94 TRP A N 1
ATOM 737 C CA . TRP A 1 94 ? -3.492 4.422 -8.835 1.00 54.31 94 TRP A CA 1
ATOM 738 C C . TRP A 1 94 ? -2.867 5.002 -7.581 1.00 54.31 94 TRP A C 1
ATOM 740 O O . TRP A 1 94 ? -3.452 5.864 -6.935 1.00 54.31 94 TRP A O 1
ATOM 750 N N . ALA A 1 95 ? -1.657 4.564 -7.264 1.00 45.47 95 ALA A N 1
ATOM 751 C CA . ALA A 1 95 ? -0.746 5.362 -6.467 1.00 45.47 95 ALA A CA 1
ATOM 752 C C . ALA A 1 95 ? 0.295 5.895 -7.442 1.00 45.47 95 ALA A C 1
ATOM 754 O O . ALA A 1 95 ? 1.281 5.226 -7.703 1.00 45.47 95 ALA A O 1
ATOM 755 N N . PHE A 1 96 ? 0.029 7.053 -8.054 1.00 50.19 96 PHE A N 1
ATOM 756 C CA . PHE A 1 96 ? 0.985 7.650 -8.983 1.00 50.19 96 PHE A CA 1
ATOM 757 C C . PHE A 1 96 ? 2.382 7.740 -8.362 1.00 50.19 96 PHE A C 1
ATOM 759 O O . PHE A 1 96 ? 2.548 8.267 -7.259 1.00 50.19 96 PHE A O 1
ATOM 766 N N . GLY A 1 97 ? 3.358 7.289 -9.152 1.00 38.69 97 GLY A N 1
ATOM 767 C CA . GLY A 1 97 ? 4.763 7.627 -9.027 1.00 38.69 97 GLY A CA 1
ATOM 768 C C . GLY A 1 97 ? 5.018 9.065 -9.475 1.00 38.69 97 GLY A C 1
ATOM 769 O O . GLY A 1 97 ? 4.563 9.502 -10.530 1.00 38.69 97 GLY A O 1
ATOM 770 N N . MET A 1 98 ? 5.711 9.804 -8.620 1.00 40.44 98 MET A N 1
ATOM 771 C CA . MET A 1 98 ? 6.878 10.616 -8.961 1.00 40.44 98 MET A CA 1
ATOM 772 C C . MET A 1 98 ? 7.437 11.114 -7.632 1.00 40.44 98 MET A C 1
ATOM 774 O O . MET A 1 98 ? 6.906 12.030 -6.998 1.00 40.44 98 MET A O 1
ATOM 778 N N . TRP A 1 99 ? 8.486 10.432 -7.182 1.00 46.84 99 TRP A N 1
ATOM 779 C CA . TRP A 1 99 ? 9.286 10.844 -6.046 1.00 46.84 99 TRP A CA 1
ATOM 780 C C . TRP A 1 99 ? 10.338 11.821 -6.527 1.00 46.84 99 TRP A C 1
ATOM 782 O O . TRP A 1 99 ? 11.464 11.442 -6.825 1.00 46.84 99 TRP A O 1
ATOM 792 N N . ASP A 1 100 ? 9.987 13.093 -6.594 1.00 40.38 100 ASP A N 1
ATOM 793 C CA . ASP A 1 100 ? 11.045 14.084 -6.609 1.00 40.38 100 ASP A CA 1
ATOM 794 C C . ASP A 1 100 ? 11.520 14.313 -5.161 1.00 40.38 100 ASP A C 1
ATOM 796 O O . ASP A 1 100 ? 10.715 14.529 -4.242 1.00 40.38 100 ASP A O 1
ATOM 800 N N . ARG A 1 101 ? 12.841 14.239 -4.940 1.00 40.09 101 ARG A N 1
ATOM 801 C CA . ARG A 1 101 ? 13.499 14.540 -3.655 1.00 40.09 101 ARG A CA 1
ATOM 802 C C . ARG A 1 101 ? 13.130 15.943 -3.152 1.00 40.09 101 ARG A C 1
ATOM 804 O O . ARG A 1 101 ? 13.135 16.151 -1.938 1.00 40.09 101 A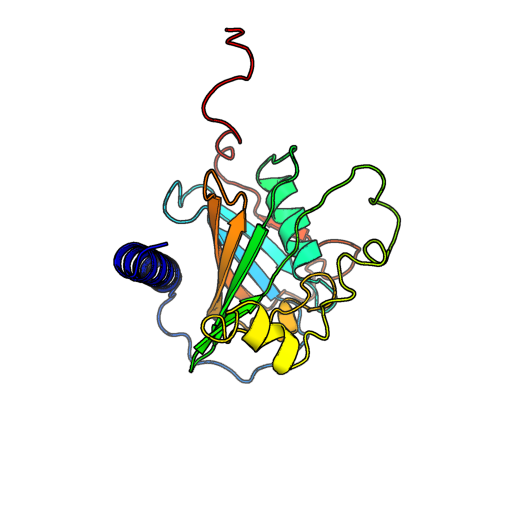RG A O 1
ATOM 811 N N . GLU A 1 102 ? 12.731 16.856 -4.041 1.00 44.78 102 GLU A N 1
ATOM 812 C CA . GLU A 1 102 ? 12.260 18.205 -3.698 1.00 44.78 102 GLU A CA 1
ATOM 813 C C . GLU A 1 102 ? 10.875 18.249 -3.009 1.00 44.78 102 GLU A C 1
ATOM 815 O O . GLU A 1 102 ? 10.526 19.251 -2.385 1.00 44.78 102 GLU A O 1
ATOM 820 N N . TRP A 1 103 ? 10.089 17.163 -3.030 1.00 49.84 103 TRP A N 1
ATOM 821 C CA . TRP A 1 103 ? 8.673 17.170 -2.610 1.00 49.84 103 TRP A CA 1
ATOM 822 C C . TRP A 1 103 ? 8.382 16.520 -1.247 1.00 49.84 103 TRP A C 1
ATOM 824 O O . TRP A 1 103 ? 7.222 16.352 -0.863 1.00 49.84 103 TRP A O 1
ATOM 834 N N . ARG A 1 104 ? 9.417 16.216 -0.450 1.00 42.78 104 ARG A N 1
ATOM 835 C CA . ARG A 1 104 ? 9.285 15.635 0.908 1.00 42.78 104 ARG A CA 1
ATOM 836 C C . ARG A 1 104 ? 8.601 16.553 1.939 1.00 42.78 104 ARG A C 1
ATOM 838 O O . ARG A 1 104 ? 8.343 16.113 3.055 1.00 42.78 104 ARG A O 1
ATOM 845 N N . GLY A 1 105 ? 8.301 17.807 1.592 1.00 37.88 105 GLY A N 1
ATOM 846 C CA . GLY A 1 105 ? 7.740 18.805 2.514 1.00 37.88 105 GLY A CA 1
ATOM 847 C C . GLY A 1 105 ? 6.403 19.417 2.101 1.00 37.88 105 GLY A C 1
ATOM 848 O O . GLY A 1 105 ? 5.804 20.156 2.881 1.00 37.88 105 GLY A O 1
ATOM 849 N N . THR A 1 106 ? 5.907 19.138 0.897 1.00 38.34 106 THR A N 1
ATOM 850 C CA . THR A 1 106 ? 4.720 19.805 0.371 1.00 38.34 106 THR A CA 1
ATOM 851 C C . THR A 1 106 ? 3.576 18.812 0.217 1.00 38.34 106 THR A C 1
ATOM 853 O O . THR A 1 106 ? 3.668 17.765 -0.421 1.00 38.34 106 THR A O 1
ATOM 856 N N . ARG A 1 107 ? 2.425 19.173 0.787 1.00 42.19 107 ARG A N 1
ATOM 857 C CA . ARG A 1 107 ? 1.120 18.523 0.580 1.00 42.19 107 ARG A CA 1
ATOM 858 C C . ARG A 1 107 ? 0.603 18.755 -0.852 1.00 42.19 107 ARG A C 1
ATOM 860 O O . ARG A 1 107 ? -0.586 18.995 -1.054 1.00 42.19 107 ARG A O 1
ATOM 867 N N . ALA A 1 108 ? 1.506 18.860 -1.819 1.00 39.72 108 ALA A N 1
ATOM 868 C CA . ALA A 1 108 ? 1.269 19.652 -2.999 1.00 39.72 108 ALA A CA 1
ATOM 869 C C . ALA A 1 108 ? 0.690 18.819 -4.143 1.00 39.72 108 ALA A C 1
ATOM 871 O O . ALA A 1 108 ? 1.199 17.789 -4.572 1.00 39.72 108 ALA A O 1
ATOM 872 N N . VAL A 1 109 ? -0.475 19.307 -4.549 1.00 43.56 109 VAL A N 1
ATOM 873 C CA . VAL A 1 109 ? -0.914 19.556 -5.918 1.00 43.56 109 VAL A CA 1
ATOM 874 C C . VAL A 1 109 ? 0.179 19.261 -6.954 1.00 43.56 109 VAL A C 1
ATOM 876 O O . VAL A 1 109 ? 1.136 20.017 -7.094 1.00 43.56 109 VAL A O 1
ATOM 879 N N . LEU A 1 110 ? -0.013 18.166 -7.687 1.00 40.66 110 LEU A N 1
ATOM 880 C CA . LEU A 1 110 ? 0.634 17.883 -8.968 1.00 40.66 110 LEU A CA 1
ATOM 881 C C . LEU A 1 110 ? 0.630 19.141 -9.874 1.00 40.66 110 LEU A C 1
ATOM 883 O O . LEU A 1 110 ? -0.333 19.916 -9.807 1.00 40.66 110 LEU A O 1
ATOM 887 N N . PRO A 1 111 ? 1.623 19.343 -10.760 1.00 39.78 111 PRO A N 1
ATOM 888 C CA . PRO A 1 111 ? 1.635 20.469 -11.694 1.00 39.78 111 PRO A CA 1
ATOM 889 C C . PRO A 1 111 ? 0.296 20.610 -12.448 1.00 39.78 111 PRO A C 1
ATOM 891 O O . PRO A 1 111 ? -0.278 19.588 -12.856 1.00 39.78 111 PRO A O 1
ATOM 894 N N . PRO A 1 112 ? -0.224 21.840 -12.646 1.00 37.50 112 PRO A N 1
ATOM 895 C CA . PRO A 1 112 ? -1.374 22.076 -13.519 1.00 37.50 112 PRO A CA 1
ATOM 896 C C . PRO A 1 112 ? -1.135 21.411 -14.883 1.00 37.50 112 PRO A C 1
ATOM 898 O O . PRO A 1 112 ? -0.056 21.546 -15.456 1.00 37.50 112 PRO A O 1
ATOM 901 N N . GLY A 1 113 ? -2.104 20.624 -15.356 1.00 37.69 113 GLY A N 1
ATOM 902 C CA . GLY A 1 113 ? -2.001 19.843 -16.596 1.00 37.69 113 GLY A CA 1
ATOM 903 C C . GLY A 1 113 ? -1.760 18.336 -16.418 1.00 37.69 113 GLY A C 1
ATOM 904 O O . GLY A 1 113 ? -2.210 17.558 -17.260 1.00 37.69 113 GLY A O 1
ATOM 9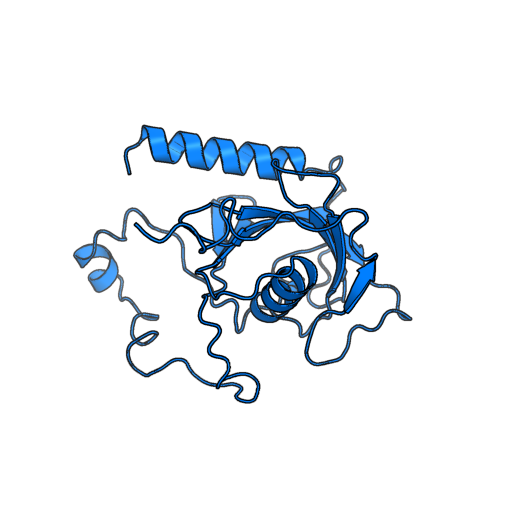05 N N . TYR A 1 114 ? -1.155 17.886 -15.309 1.00 39.50 114 TYR A N 1
ATOM 906 C CA . TYR A 1 114 ? -0.935 16.446 -15.064 1.00 39.50 114 TYR A CA 1
ATOM 907 C C . TYR A 1 114 ? -2.179 15.744 -14.483 1.00 39.50 114 TYR A C 1
ATOM 909 O O . TYR A 1 114 ? -2.418 14.568 -14.740 1.00 39.50 114 TYR A O 1
ATOM 917 N N . TRP A 1 115 ? -3.036 16.492 -13.776 1.00 42.12 115 TRP A N 1
ATOM 918 C CA . TRP A 1 115 ? -4.346 16.042 -13.279 1.00 42.12 115 TRP A CA 1
ATOM 919 C C . TRP A 1 115 ? -5.520 16.836 -13.847 1.00 42.12 115 TRP A C 1
ATOM 921 O O . TRP A 1 115 ? -6.659 16.504 -13.536 1.00 42.12 115 TRP A O 1
ATOM 931 N N . GLU A 1 116 ? -5.322 17.855 -14.688 1.00 37.94 116 GLU A N 1
ATOM 932 C CA . GLU A 1 116 ? -6.462 18.577 -15.291 1.00 37.94 116 GLU A CA 1
ATOM 933 C C . GLU A 1 116 ? -7.318 17.669 -16.195 1.00 37.94 116 GLU A C 1
ATOM 935 O O . GLU A 1 116 ? -8.475 17.974 -16.471 1.00 37.94 116 GLU A O 1
ATOM 940 N N . ARG A 1 117 ? -6.818 16.471 -16.527 1.00 42.22 117 ARG A N 1
ATOM 941 C CA . ARG A 1 117 ? -7.590 15.365 -17.112 1.00 42.22 117 ARG A CA 1
ATOM 942 C C . ARG A 1 117 ? -8.227 14.409 -16.086 1.00 42.22 117 ARG A C 1
ATOM 944 O O . ARG A 1 117 ? -8.681 13.334 -16.444 1.00 42.22 117 ARG A O 1
ATOM 951 N N . THR A 1 118 ? -8.346 14.764 -14.808 1.00 40.28 118 THR A N 1
ATOM 952 C CA . THR A 1 118 ? -9.139 13.974 -13.832 1.00 40.28 118 THR A CA 1
ATOM 953 C C . THR A 1 118 ? -10.643 14.245 -13.923 1.00 40.28 118 THR A C 1
ATOM 955 O O . THR A 1 118 ? -11.442 13.566 -13.281 1.00 40.28 118 THR A O 1
ATOM 958 N N . ARG A 1 119 ? -11.059 15.157 -14.811 1.00 44.91 119 ARG A N 1
ATOM 959 C CA . ARG A 1 119 ? -12.396 15.159 -15.414 1.00 44.91 119 ARG A CA 1
ATOM 960 C C . ARG A 1 119 ? -12.285 14.955 -16.921 1.00 44.91 119 ARG A C 1
ATOM 962 O O . ARG A 1 119 ? -12.673 15.832 -17.681 1.00 44.91 119 ARG A O 1
ATOM 969 N N . LEU A 1 120 ? -11.765 13.807 -17.359 1.00 46.94 120 LEU A N 1
ATOM 970 C CA . LEU A 1 120 ? -12.089 13.353 -18.712 1.00 46.94 120 LEU A CA 1
ATOM 971 C C . LEU A 1 120 ? -13.613 13.263 -18.783 1.00 46.94 120 LEU A C 1
ATOM 973 O O . LEU A 1 120 ? -14.233 12.470 -18.064 1.00 46.94 120 LEU A O 1
ATOM 977 N N . THR A 1 121 ? -14.219 14.118 -19.599 1.00 57.25 121 THR A N 1
ATOM 978 C CA . THR A 1 121 ? -15.630 13.978 -19.930 1.00 57.25 121 THR A CA 1
ATOM 979 C C . THR A 1 121 ? -15.825 12.634 -20.622 1.00 57.25 121 THR A C 1
ATOM 981 O O . THR A 1 121 ? -14.878 12.058 -21.156 1.00 57.25 121 THR A O 1
ATOM 984 N N . SER A 1 122 ? -17.051 12.110 -20.650 1.00 52.03 122 SER A N 1
ATOM 985 C CA . SER A 1 122 ? -17.341 10.892 -21.421 1.00 52.03 122 SER A CA 1
ATOM 986 C C . SER A 1 122 ? -16.827 10.981 -22.864 1.00 52.03 122 SER A C 1
ATOM 988 O O . SER A 1 122 ? -16.364 9.985 -23.401 1.00 52.03 122 SER A O 1
ATOM 990 N N . ARG A 1 123 ? -16.813 12.188 -23.440 1.00 53.12 123 ARG A N 1
ATOM 991 C CA . ARG A 1 123 ? -16.315 12.462 -24.785 1.00 53.12 123 ARG A CA 1
ATOM 992 C C . ARG A 1 123 ? -14.791 12.386 -24.895 1.00 53.12 123 ARG A C 1
ATOM 994 O O . ARG A 1 123 ? -14.293 11.715 -25.784 1.00 53.12 123 ARG A O 1
ATOM 1001 N N . ASP A 1 124 ? -14.052 12.966 -23.947 1.00 53.47 124 ASP A N 1
ATOM 1002 C CA . ASP A 1 124 ? -12.583 12.856 -23.936 1.00 53.47 124 ASP A CA 1
ATOM 1003 C C . ASP A 1 124 ? -12.121 11.397 -23.770 1.00 53.47 124 ASP A C 1
ATOM 1005 O O . ASP A 1 124 ? -11.042 11.017 -24.217 1.00 53.47 124 ASP A O 1
ATOM 1009 N N . ARG A 1 125 ? -12.933 10.565 -23.103 1.00 50.22 125 ARG A N 1
ATOM 1010 C CA . ARG A 1 125 ? -12.672 9.126 -22.942 1.00 50.22 125 ARG A CA 1
ATOM 1011 C C . ARG A 1 125 ? -12.910 8.351 -24.235 1.00 50.22 125 ARG A C 1
ATOM 1013 O O . ARG A 1 125 ? -12.124 7.459 -24.543 1.00 50.22 125 ARG A O 1
ATOM 1020 N N . GLU A 1 126 ? -13.961 8.697 -24.968 1.00 54.69 126 GLU A N 1
ATOM 1021 C CA . GLU A 1 126 ? -14.291 8.115 -26.270 1.00 54.69 126 GLU A CA 1
ATOM 1022 C C . GLU A 1 126 ? -13.227 8.479 -27.318 1.00 54.69 126 GLU A C 1
ATOM 1024 O O . GLU A 1 126 ? -12.672 7.591 -27.962 1.00 54.69 126 GLU A O 1
ATOM 1029 N N . ASP A 1 127 ? -12.843 9.758 -27.388 1.00 54.81 127 ASP A N 1
ATOM 1030 C CA . ASP A 1 127 ? -11.855 10.280 -28.343 1.00 54.81 127 ASP A CA 1
ATOM 1031 C C . ASP A 1 127 ? -10.445 9.685 -28.138 1.00 54.81 127 ASP A C 1
ATOM 1033 O O . ASP A 1 127 ? -9.669 9.559 -29.086 1.00 54.81 127 ASP A O 1
ATOM 1037 N N . LEU A 1 128 ? -10.110 9.283 -26.907 1.00 53.12 128 LEU A N 1
ATOM 1038 C CA . LEU A 1 128 ? -8.842 8.626 -26.568 1.00 53.12 128 LEU A CA 1
ATOM 1039 C C . LEU A 1 128 ? -8.909 7.087 -26.631 1.00 53.12 128 LEU A C 1
ATOM 1041 O O . LEU A 1 128 ? -7.933 6.428 -26.274 1.00 53.12 128 LEU A O 1
ATOM 1045 N N . GLY A 1 129 ? -10.045 6.494 -27.021 1.00 48.97 129 GLY A N 1
ATOM 1046 C CA . GLY A 1 129 ? -10.231 5.036 -27.012 1.00 48.97 129 GLY A CA 1
ATOM 1047 C C . GLY A 1 129 ? -10.190 4.413 -25.606 1.00 48.97 129 GLY A C 1
ATOM 1048 O O . GLY A 1 129 ? -10.004 3.209 -25.450 1.00 48.97 129 GLY A O 1
ATOM 1049 N N . LEU A 1 130 ? -10.377 5.217 -24.555 1.00 51.03 130 LEU A N 1
ATOM 1050 C CA . LEU A 1 130 ? -10.334 4.799 -23.146 1.00 51.03 130 LEU A CA 1
ATOM 1051 C C . LEU A 1 130 ? -11.657 4.188 -22.662 1.00 51.03 130 LEU A C 1
ATOM 1053 O O . LEU A 1 130 ? -11.805 3.855 -21.483 1.00 51.03 130 LEU A O 1
ATOM 1057 N N . ASP A 1 131 ? -12.626 4.041 -23.560 1.00 51.00 131 ASP A N 1
ATOM 1058 C CA . ASP A 1 131 ? -13.929 3.437 -23.292 1.00 51.00 131 ASP A CA 1
ATOM 1059 C C . ASP A 1 131 ? -13.881 1.904 -23.184 1.00 51.00 131 ASP A C 1
ATOM 1061 O O . ASP A 1 131 ? -14.792 1.301 -22.612 1.00 51.00 131 ASP A O 1
ATOM 1065 N N . GLU A 1 132 ? -12.787 1.283 -23.640 1.00 45.78 132 GLU A N 1
ATOM 1066 C CA . GLU A 1 132 ? -12.393 -0.092 -23.294 1.00 45.78 132 GLU A CA 1
ATOM 1067 C C . GLU A 1 132 ? -11.781 -0.155 -21.877 1.00 45.78 132 GLU A C 1
ATOM 1069 O O . GLU A 1 132 ? -12.062 -1.067 -21.095 1.00 45.78 132 GLU A O 1
ATOM 1074 N N . TYR A 1 133 ? -11.061 0.895 -21.469 1.00 47.81 133 TYR A N 1
ATOM 1075 C CA . TYR A 1 133 ? -10.498 1.089 -20.127 1.00 47.81 133 TYR A CA 1
ATOM 1076 C C . TYR A 1 133 ? -11.523 1.730 -19.166 1.00 47.81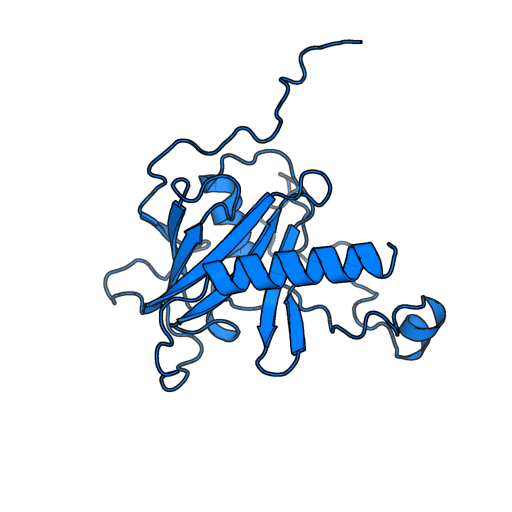 133 TYR A C 1
ATOM 1078 O O . TYR A 1 133 ? -11.290 2.770 -18.543 1.00 47.81 133 TYR A O 1
ATOM 1086 N N . ARG A 1 134 ? -12.691 1.087 -18.998 1.00 48.66 134 ARG A N 1
ATOM 1087 C CA . ARG A 1 134 ? -13.813 1.521 -18.122 1.00 48.66 134 ARG A CA 1
ATOM 1088 C C . ARG A 1 134 ? -13.527 1.501 -16.611 1.00 48.66 134 ARG A C 1
ATOM 1090 O O . ARG A 1 134 ? -14.450 1.333 -15.810 1.00 48.66 134 ARG A O 1
ATOM 1097 N N . ARG A 1 135 ? -12.274 1.613 -16.178 1.00 57.19 135 ARG A N 1
ATOM 1098 C CA . ARG A 1 135 ? -11.931 1.616 -14.752 1.00 57.19 135 ARG A CA 1
ATOM 1099 C C . ARG A 1 135 ? -11.780 3.071 -14.296 1.00 57.19 135 ARG A C 1
ATOM 1101 O O . ARG A 1 135 ? -10.941 3.779 -14.847 1.00 57.19 135 ARG A O 1
ATOM 1108 N N . PRO A 1 136 ? -12.616 3.569 -13.365 1.00 60.25 136 PRO A N 1
ATOM 1109 C CA . PRO A 1 136 ? -12.393 4.888 -12.791 1.00 60.25 136 PRO A CA 1
ATOM 1110 C C . PRO A 1 136 ? -11.082 4.845 -12.005 1.00 60.25 136 PRO A C 1
ATOM 1112 O O . PRO A 1 136 ? -10.955 4.075 -11.056 1.00 60.25 136 PRO A O 1
ATOM 1115 N N . TRP A 1 137 ? -10.110 5.640 -12.438 1.00 63.16 137 TRP A N 1
ATOM 1116 C CA . TRP A 1 137 ? -8.861 5.839 -11.715 1.00 63.16 137 TRP A CA 1
ATOM 1117 C C . TRP A 1 137 ? -9.151 6.552 -10.392 1.00 63.16 137 TRP A C 1
ATOM 1119 O O . TRP A 1 137 ? -9.899 7.533 -10.375 1.00 63.16 137 TRP A O 1
ATOM 1129 N N . ILE A 1 138 ? -8.572 6.057 -9.297 1.00 73.88 138 ILE A N 1
ATOM 1130 C CA . ILE A 1 138 ? -8.707 6.656 -7.963 1.00 73.88 138 ILE A CA 1
ATOM 1131 C C . ILE A 1 138 ? -7.353 7.215 -7.511 1.00 73.88 138 ILE A C 1
ATOM 1133 O O . ILE A 1 138 ? -6.326 6.591 -7.761 1.00 73.88 138 ILE A O 1
ATOM 1137 N N . ASP A 1 139 ? -7.363 8.394 -6.885 1.00 76.38 139 ASP A N 1
ATOM 1138 C CA . ASP A 1 139 ? -6.169 9.143 -6.471 1.00 76.38 139 ASP A CA 1
ATOM 1139 C C . ASP A 1 139 ? -5.596 8.620 -5.141 1.00 76.38 139 ASP A C 1
ATOM 1141 O O . ASP A 1 139 ? -6.044 8.996 -4.054 1.00 76.38 139 ASP A O 1
ATOM 1145 N N . GLY A 1 140 ? -4.561 7.783 -5.215 1.00 80.25 140 GLY A N 1
ATOM 1146 C CA . GLY A 1 140 ? -3.891 7.190 -4.057 1.00 80.25 140 GLY A CA 1
ATOM 1147 C C . GLY A 1 140 ? -3.237 8.183 -3.090 1.00 80.25 140 GLY A C 1
ATOM 1148 O O . GLY A 1 140 ? -2.949 7.799 -1.959 1.00 80.25 140 GLY A O 1
ATOM 1149 N N . CYS A 1 141 ? -3.054 9.455 -3.469 1.00 83.00 141 CYS A N 1
ATOM 1150 C CA . CYS A 1 141 ? -2.600 10.513 -2.556 1.00 83.00 141 CYS A CA 1
ATOM 1151 C C . CYS A 1 141 ? -3.708 10.991 -1.607 1.00 83.00 141 CYS A C 1
ATOM 1153 O O . CYS A 1 141 ? -3.435 11.676 -0.619 1.00 83.00 141 CYS A O 1
ATOM 1155 N N . ARG A 1 142 ? -4.970 10.694 -1.927 1.00 81.56 142 ARG A N 1
ATOM 1156 C CA . ARG A 1 142 ? -6.146 11.123 -1.159 1.00 81.56 142 ARG A CA 1
ATOM 1157 C C . ARG A 1 142 ? -6.867 9.950 -0.521 1.00 81.56 142 ARG A C 1
ATOM 1159 O O . ARG A 1 142 ? -7.371 10.081 0.595 1.00 81.56 142 ARG A O 1
ATOM 1166 N N . GLU A 1 143 ? -6.894 8.819 -1.210 1.00 86.31 143 GLU A N 1
ATOM 1167 C CA . GLU A 1 143 ? -7.610 7.636 -0.761 1.00 86.31 143 GLU A CA 1
ATOM 1168 C C . GLU A 1 143 ? -6.925 6.951 0.414 1.00 86.31 143 GLU A C 1
ATOM 1170 O O . GLU A 1 143 ? -5.740 6.618 0.361 1.00 86.31 143 GLU A O 1
ATOM 1175 N N . LYS A 1 144 ? -7.704 6.707 1.470 1.00 90.62 144 LYS A N 1
ATOM 1176 C CA . LYS A 1 144 ? -7.245 6.022 2.681 1.00 90.62 144 LYS A CA 1
ATOM 1177 C C . LYS A 1 144 ? -7.236 4.522 2.471 1.00 90.62 144 LYS A C 1
ATOM 1179 O O . LYS A 1 144 ? -8.245 3.966 2.049 1.00 90.62 144 LYS A O 1
ATOM 1184 N N . VAL A 1 145 ? -6.160 3.844 2.858 1.00 90.62 145 VAL A N 1
ATOM 1185 C CA . VAL A 1 145 ? -6.072 2.377 2.737 1.00 90.62 145 VAL A CA 1
ATOM 1186 C C . VAL A 1 145 ? -7.255 1.704 3.445 1.00 90.62 145 VAL A C 1
ATOM 1188 O O . VAL A 1 145 ? -7.934 0.852 2.875 1.00 90.62 145 VAL A O 1
ATOM 1191 N N . THR A 1 146 ? -7.572 2.169 4.655 1.00 90.88 146 THR A N 1
ATOM 1192 C CA . THR A 1 146 ? -8.642 1.645 5.525 1.00 90.88 146 THR A CA 1
ATOM 1193 C C . THR A 1 146 ? -10.065 1.961 5.046 1.00 90.88 146 THR A C 1
ATOM 1195 O O . THR A 1 146 ? -11.033 1.448 5.612 1.00 90.88 146 THR A O 1
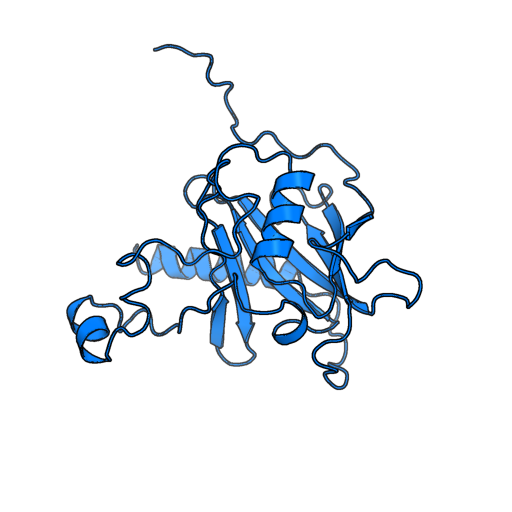ATOM 1198 N N . ALA A 1 147 ? -10.224 2.795 4.011 1.00 87.50 147 ALA A N 1
ATOM 1199 C CA . ALA A 1 147 ? -11.510 3.019 3.349 1.00 87.50 147 ALA A CA 1
ATOM 1200 C C . ALA A 1 147 ? -11.799 1.968 2.265 1.00 87.50 147 ALA A C 1
ATOM 1202 O O . ALA A 1 147 ? -12.964 1.720 1.948 1.00 87.50 147 ALA A O 1
ATOM 1203 N N . HIS A 1 148 ? -10.754 1.340 1.716 1.00 85.75 148 HIS A N 1
ATOM 1204 C CA . HIS A 1 148 ? -10.860 0.388 0.605 1.00 85.75 148 HIS A CA 1
ATOM 1205 C C . HIS A 1 148 ? -10.562 -1.050 1.007 1.00 85.75 148 HIS A C 1
ATOM 1207 O O . HIS A 1 148 ? -11.066 -1.968 0.367 1.00 85.75 148 HIS A O 1
ATOM 1213 N N . LEU A 1 149 ? -9.758 -1.249 2.051 1.00 86.12 149 LEU A N 1
ATOM 1214 C CA . LEU A 1 149 ? -9.348 -2.566 2.518 1.00 86.12 149 LEU A CA 1
ATOM 1215 C C . LEU A 1 149 ? -9.756 -2.779 3.971 1.00 86.12 149 LEU A C 1
ATOM 1217 O O . LEU A 1 149 ? -9.480 -1.963 4.852 1.00 86.12 149 LEU A O 1
ATOM 1221 N N . THR A 1 150 ? -10.379 -3.923 4.221 1.00 86.62 150 THR A N 1
ATOM 1222 C CA . THR A 1 150 ? -10.750 -4.398 5.554 1.00 86.62 150 THR A CA 1
ATOM 1223 C C . THR A 1 150 ? -10.103 -5.745 5.854 1.00 86.62 150 THR A C 1
ATOM 1225 O O . THR A 1 150 ? -9.536 -6.385 4.974 1.00 86.62 150 THR A O 1
ATOM 1228 N N . VAL A 1 151 ? -10.141 -6.174 7.118 1.00 88.56 151 VAL A N 1
ATOM 1229 C CA . VAL A 1 151 ? -9.498 -7.421 7.564 1.00 88.56 151 VAL A CA 1
ATOM 1230 C C . VAL A 1 151 ? -9.953 -8.616 6.721 1.00 88.56 151 VAL A C 1
ATOM 1232 O O . VAL A 1 151 ? -11.149 -8.855 6.554 1.00 88.56 151 VAL A O 1
ATOM 1235 N N . GLY A 1 152 ? -8.981 -9.373 6.212 1.00 85.56 152 GLY A N 1
ATOM 1236 C CA . GLY A 1 152 ? -9.178 -10.508 5.312 1.00 85.56 152 GLY A CA 1
ATOM 1237 C C . GLY A 1 152 ? -9.239 -10.135 3.828 1.00 85.56 152 GLY A C 1
ATOM 1238 O O . GLY A 1 152 ? -9.245 -11.034 2.989 1.00 85.56 152 GLY A O 1
ATOM 1239 N N . GLU A 1 153 ? -9.269 -8.847 3.483 1.00 86.81 153 GLU A N 1
ATOM 1240 C CA . GLU A 1 153 ? -9.147 -8.383 2.101 1.00 86.81 153 GLU A CA 1
ATOM 1241 C C . GLU A 1 153 ? -7.679 -8.202 1.707 1.00 86.81 153 GLU A C 1
ATOM 1243 O O . GLU A 1 153 ? -6.783 -8.049 2.543 1.00 86.81 153 GLU A O 1
ATOM 1248 N N . ALA A 1 154 ? -7.445 -8.245 0.401 1.00 87.75 154 ALA A N 1
ATOM 1249 C CA . ALA A 1 154 ? -6.127 -8.134 -0.188 1.00 87.75 154 ALA A CA 1
ATOM 1250 C C . ALA A 1 154 ? -6.167 -7.217 -1.407 1.00 87.75 154 ALA A C 1
ATOM 1252 O O . ALA A 1 154 ? -7.204 -7.086 -2.056 1.00 87.75 154 ALA A O 1
ATOM 1253 N N . CYS A 1 155 ? -5.026 -6.631 -1.734 1.00 88.31 155 CYS A N 1
ATOM 1254 C CA . CYS A 1 155 ? -4.769 -5.962 -3.000 1.00 88.31 155 CYS A CA 1
ATOM 1255 C C . CYS A 1 155 ? -3.396 -6.384 -3.533 1.00 88.31 155 CYS A C 1
ATOM 1257 O O . CYS A 1 155 ? -2.634 -7.080 -2.856 1.00 88.31 155 CYS A O 1
ATOM 1259 N N . ALA A 1 156 ? -3.098 -5.992 -4.763 1.00 88.19 156 ALA A N 1
ATOM 1260 C CA . ALA A 1 156 ? -1.756 -6.082 -5.317 1.00 88.19 156 ALA A CA 1
ATOM 1261 C C . ALA A 1 156 ? -1.152 -4.679 -5.426 1.00 88.19 156 ALA A C 1
ATOM 1263 O O . ALA A 1 156 ? -1.891 -3.722 -5.647 1.00 88.19 156 ALA A O 1
ATOM 1264 N N . TYR A 1 157 ? 0.162 -4.564 -5.282 1.00 90.38 157 TYR A N 1
ATOM 1265 C CA . TYR A 1 157 ? 0.928 -3.349 -5.561 1.00 90.38 157 TYR A CA 1
ATOM 1266 C C . TYR A 1 157 ? 1.979 -3.677 -6.617 1.00 90.38 157 TYR A C 1
ATOM 1268 O O . TYR A 1 157 ? 2.711 -4.650 -6.468 1.00 90.38 157 TYR A O 1
ATOM 1276 N N . LEU A 1 158 ? 1.994 -2.911 -7.698 1.00 89.12 158 LEU A N 1
ATOM 1277 C CA . LEU A 1 158 ? 2.986 -2.978 -8.761 1.00 89.12 158 LEU A CA 1
ATOM 1278 C C . LEU A 1 158 ? 3.924 -1.797 -8.597 1.00 89.12 158 LEU A C 1
ATOM 1280 O O . LEU A 1 158 ? 3.460 -0.662 -8.659 1.00 89.12 158 LEU A O 1
ATOM 1284 N N . PHE A 1 159 ? 5.206 -2.077 -8.433 1.00 88.88 159 PHE A N 1
ATOM 1285 C CA . PHE A 1 159 ? 6.291 -1.114 -8.535 1.00 88.88 159 PHE A CA 1
ATOM 1286 C C . PHE A 1 159 ? 7.063 -1.388 -9.827 1.00 88.88 159 PHE A C 1
ATOM 1288 O O . PHE A 1 159 ? 7.367 -2.545 -10.105 1.00 88.88 159 PHE A O 1
ATOM 1295 N N . ASP A 1 160 ? 7.374 -0.339 -10.587 1.00 87.62 160 ASP A N 1
ATOM 1296 C CA . ASP A 1 160 ? 8.062 -0.410 -11.881 1.00 87.62 160 ASP A CA 1
ATOM 1297 C C . ASP A 1 160 ? 7.282 -1.192 -12.952 1.00 87.62 160 ASP A C 1
ATOM 1299 O O . ASP A 1 160 ? 7.059 -2.398 -12.879 1.00 87.62 160 ASP A O 1
ATOM 1303 N N . PHE A 1 161 ? 6.836 -0.481 -13.986 1.00 84.12 161 PHE A N 1
ATOM 1304 C CA . PHE A 1 161 ? 6.065 -1.080 -15.077 1.00 84.12 161 PHE A CA 1
ATOM 1305 C C . PHE A 1 161 ? 6.956 -1.798 -16.105 1.00 84.12 161 PHE A C 1
ATOM 1307 O O . PHE A 1 161 ? 6.421 -2.515 -16.948 1.00 84.12 161 PHE A O 1
ATOM 1314 N N . GLY A 1 162 ? 8.277 -1.601 -16.056 1.00 87.00 162 GLY A N 1
ATOM 1315 C CA . GLY A 1 162 ? 9.258 -2.343 -16.842 1.00 87.00 162 GLY A CA 1
ATOM 1316 C C . GLY A 1 162 ? 9.574 -3.690 -16.201 1.00 87.00 162 GLY A C 1
ATOM 1317 O O . GLY A 1 162 ? 9.279 -4.730 -16.788 1.00 87.00 162 GLY A O 1
ATOM 1318 N N . ASP A 1 163 ? 10.106 -3.667 -14.977 1.00 85.50 163 ASP A N 1
ATOM 1319 C CA . ASP A 1 163 ? 10.549 -4.882 -14.270 1.00 85.50 163 ASP A CA 1
ATOM 1320 C C . ASP A 1 163 ? 9.418 -5.647 -13.571 1.00 85.50 163 ASP A C 1
ATOM 1322 O O . ASP A 1 163 ? 9.568 -6.809 -13.168 1.00 85.50 163 ASP A O 1
ATOM 1326 N N . GLU A 1 164 ? 8.264 -5.004 -13.433 1.00 88.62 164 GLU A N 1
ATOM 1327 C CA . GLU A 1 164 ? 7.047 -5.559 -12.869 1.00 88.62 164 GLU A CA 1
ATOM 1328 C C . GLU A 1 164 ? 7.238 -6.172 -11.473 1.00 88.62 164 GLU A C 1
ATOM 1330 O O . GLU A 1 164 ? 6.949 -7.355 -11.238 1.00 88.62 164 GLU A O 1
ATOM 1335 N N . TRP A 1 165 ? 7.698 -5.371 -10.513 1.00 88.19 165 TRP A N 1
ATOM 1336 C CA . TRP A 1 165 ? 7.820 -5.801 -9.122 1.00 88.19 165 TRP A CA 1
ATOM 1337 C C . TRP A 1 165 ? 6.442 -5.855 -8.459 1.00 88.19 165 TRP A C 1
ATOM 1339 O O . TRP A 1 165 ? 5.865 -4.847 -8.052 1.00 88.19 165 TRP A O 1
ATOM 1349 N N . TRP A 1 166 ? 5.891 -7.065 -8.358 1.00 89.56 166 TRP A N 1
ATOM 1350 C CA . TRP A 1 166 ? 4.584 -7.296 -7.749 1.00 89.56 166 TRP A CA 1
ATOM 1351 C C . TRP A 1 166 ? 4.678 -7.652 -6.277 1.00 89.56 166 TRP A C 1
ATOM 1353 O O . TRP A 1 166 ? 5.331 -8.620 -5.891 1.00 89.56 166 TRP A O 1
ATOM 1363 N N . HIS A 1 167 ? 3.878 -6.952 -5.486 1.00 89.69 167 HIS A N 1
ATOM 1364 C CA . HIS A 1 167 ? 3.666 -7.216 -4.078 1.00 89.69 167 HIS A CA 1
ATOM 1365 C C . HIS A 1 167 ? 2.225 -7.664 -3.836 1.00 89.69 167 HIS A C 1
ATOM 1367 O O . HIS A 1 167 ? 1.271 -7.065 -4.342 1.00 89.69 167 HIS A O 1
ATOM 1373 N N . ALA A 1 168 ? 2.054 -8.713 -3.034 1.00 90.00 168 ALA A N 1
ATOM 1374 C CA . ALA A 1 168 ? 0.755 -9.076 -2.485 1.00 90.00 168 ALA A CA 1
ATOM 1375 C C . ALA A 1 168 ? 0.584 -8.373 -1.138 1.00 90.00 168 ALA A C 1
ATOM 1377 O O . ALA A 1 168 ? 1.440 -8.482 -0.265 1.00 90.00 168 ALA A O 1
ATOM 1378 N N . ILE A 1 169 ? -0.531 -7.669 -0.957 1.00 91.38 169 ILE A N 1
ATOM 1379 C CA . ILE A 1 169 ? -0.824 -6.937 0.275 1.00 91.38 169 ILE A CA 1
ATOM 1380 C C . ILE A 1 169 ? -2.101 -7.494 0.876 1.00 91.38 169 ILE A C 1
ATOM 1382 O O . ILE A 1 169 ? -3.123 -7.582 0.197 1.00 91.38 169 ILE A O 1
ATOM 1386 N N . ARG A 1 170 ? -2.063 -7.863 2.156 1.00 91.19 170 ARG A N 1
ATOM 1387 C CA . ARG A 1 170 ? -3.206 -8.457 2.864 1.00 91.19 170 ARG A CA 1
ATOM 1388 C C . ARG A 1 170 ? -3.446 -7.752 4.178 1.00 91.19 170 ARG A C 1
ATOM 1390 O O . ARG A 1 170 ? -2.521 -7.594 4.966 1.00 91.19 170 ARG A O 1
ATOM 1397 N N . VAL A 1 171 ? -4.695 -7.420 4.477 1.00 91.69 171 VAL A N 1
ATOM 1398 C CA . VAL A 1 171 ? -5.063 -6.938 5.809 1.00 91.69 171 VAL A CA 1
ATOM 1399 C C . VAL A 1 171 ? -5.231 -8.138 6.736 1.00 91.69 171 VAL A C 1
ATOM 1401 O O . VAL A 1 171 ? -6.231 -8.852 6.668 1.00 91.69 171 VAL A O 1
ATOM 1404 N N . ILE A 1 172 ? -4.256 -8.381 7.607 1.00 93.31 172 ILE A N 1
ATOM 1405 C CA . ILE A 1 172 ? -4.204 -9.612 8.408 1.00 93.31 172 ILE A CA 1
ATOM 1406 C C . ILE A 1 172 ? -4.979 -9.511 9.723 1.00 93.31 172 ILE A C 1
ATOM 1408 O O . ILE A 1 172 ? -5.521 -10.509 10.194 1.00 93.31 172 ILE A O 1
ATOM 1412 N N . ARG A 1 173 ? -5.057 -8.318 10.324 1.00 93.19 173 ARG A N 1
ATOM 1413 C CA . ARG A 1 173 ? -5.787 -8.078 11.579 1.00 93.19 173 ARG A CA 1
ATOM 1414 C C . ARG A 1 173 ? -6.034 -6.585 11.817 1.00 93.19 173 ARG A C 1
ATOM 1416 O O . ARG A 1 173 ? -5.354 -5.757 11.209 1.00 93.19 173 ARG A O 1
ATOM 1423 N N . PRO A 1 174 ? -6.947 -6.219 12.732 1.00 93.25 174 PRO A N 1
ATOM 1424 C CA . PRO A 1 174 ? -6.975 -4.873 13.295 1.00 93.25 174 PRO A CA 1
ATOM 1425 C C . PRO A 1 174 ? -5.656 -4.546 14.011 1.00 93.25 174 PRO A C 1
ATOM 1427 O O . PRO A 1 174 ? -4.997 -5.441 14.559 1.00 93.25 174 PRO A O 1
ATOM 1430 N N . ALA A 1 175 ? -5.286 -3.267 14.032 1.00 90.38 175 ALA A N 1
ATOM 1431 C CA . ALA A 1 175 ? -4.192 -2.799 14.873 1.00 90.38 175 ALA A CA 1
ATOM 1432 C C . ALA A 1 175 ? -4.600 -2.853 16.356 1.00 90.38 175 ALA A C 1
ATOM 1434 O O . ALA A 1 175 ? -5.746 -2.574 16.717 1.00 90.38 175 ALA A O 1
ATOM 1435 N N . HIS A 1 176 ? -3.664 -3.227 17.221 1.00 89.31 176 HIS A N 1
ATOM 1436 C CA . HIS A 1 176 ? -3.843 -3.176 18.664 1.00 89.31 176 HIS A CA 1
ATOM 1437 C C . HIS A 1 176 ? -3.795 -1.710 19.136 1.00 89.31 176 HIS A C 1
ATOM 1439 O O . HIS A 1 176 ? -2.989 -0.947 18.610 1.00 89.31 176 HIS A O 1
ATOM 1445 N N . PRO A 1 177 ? -4.563 -1.292 20.163 1.00 86.06 177 PRO A N 1
ATOM 1446 C CA . PRO A 1 177 ? -4.562 0.100 20.638 1.00 86.06 177 PRO A CA 1
ATOM 1447 C C . PRO A 1 177 ? -3.197 0.652 21.083 1.00 86.06 177 PRO A C 1
ATOM 1449 O O . PRO A 1 177 ? -3.025 1.860 21.176 1.00 86.06 177 PRO A O 1
ATOM 1452 N N . ALA A 1 178 ? -2.245 -0.232 21.395 1.00 87.00 178 ALA A N 1
ATOM 1453 C CA . ALA A 1 178 ? -0.877 0.132 21.769 1.00 87.00 178 ALA A CA 1
ATOM 1454 C C . ALA A 1 178 ? 0.077 0.276 20.567 1.00 87.00 178 ALA A C 1
ATOM 1456 O O . ALA A 1 178 ? 1.205 0.729 20.746 1.00 87.00 178 ALA A O 1
ATOM 1457 N N . GLU A 1 179 ? -0.332 -0.142 19.366 1.00 88.81 179 GLU A N 1
ATOM 1458 C CA . GLU A 1 179 ? 0.473 0.038 18.159 1.00 88.81 179 GLU A CA 1
ATOM 1459 C C . GLU A 1 179 ? 0.416 1.505 17.705 1.00 88.81 179 GLU A C 1
ATOM 1461 O O . GLU A 1 179 ? -0.626 2.154 17.827 1.00 88.81 179 GLU A O 1
ATOM 1466 N N . PRO A 1 180 ? 1.520 2.060 17.181 1.00 87.38 180 PRO A N 1
ATOM 1467 C CA . PRO A 1 180 ? 1.538 3.431 16.698 1.00 87.38 180 PRO A CA 1
ATOM 1468 C C . PRO A 1 180 ? 0.736 3.535 15.397 1.00 87.38 180 PRO A C 1
ATOM 1470 O O . PRO A 1 180 ? 1.170 3.089 14.339 1.00 87.38 180 PRO A O 1
ATOM 1473 N N . THR A 1 181 ? -0.449 4.136 15.477 1.00 87.44 181 THR A N 1
ATOM 1474 C CA . THR A 1 181 ? -1.339 4.348 14.321 1.00 87.44 181 THR A CA 1
ATOM 1475 C C . THR A 1 181 ? -1.349 5.795 13.827 1.00 87.44 181 THR A C 1
ATOM 1477 O O . THR A 1 181 ? -2.056 6.109 12.873 1.00 87.44 181 THR A O 1
ATOM 1480 N N . GLY A 1 182 ? -0.630 6.692 14.507 1.00 77.38 182 GLY A N 1
ATOM 1481 C CA . GLY A 1 182 ? -0.491 8.104 14.147 1.00 77.38 182 GLY A CA 1
ATOM 1482 C C . GLY A 1 182 ? 0.874 8.413 13.530 1.00 77.38 182 GLY A C 1
ATOM 1483 O O . GLY A 1 182 ? 1.793 7.604 13.604 1.00 77.38 182 GLY A O 1
ATOM 1484 N N . GLY A 1 183 ? 1.012 9.607 12.954 1.00 86.38 183 GLY A N 1
ATOM 1485 C CA . GLY A 1 183 ? 2.246 10.058 12.303 1.00 86.38 183 GLY A CA 1
ATOM 1486 C C . GLY A 1 183 ? 2.128 10.144 10.777 1.00 86.38 183 GLY A C 1
ATOM 1487 O O . GLY A 1 183 ? 1.102 9.758 10.214 1.00 86.38 183 GLY A O 1
ATOM 1488 N N . PRO A 1 184 ? 3.158 10.690 10.106 1.00 86.62 184 PRO A N 1
ATOM 1489 C CA . PRO A 1 184 ? 3.095 11.003 8.680 1.00 86.62 184 PRO A CA 1
ATOM 1490 C C . PRO A 1 184 ? 3.083 9.760 7.785 1.00 86.62 184 PRO A C 1
ATOM 1492 O O . PRO A 1 184 ? 2.569 9.840 6.678 1.00 86.62 184 PRO A O 1
ATOM 1495 N N . LEU A 1 185 ? 3.624 8.634 8.259 1.00 89.06 185 LEU A N 1
ATOM 1496 C CA . LEU A 1 185 ? 3.709 7.380 7.516 1.00 89.06 185 LEU A CA 1
ATOM 1497 C C . LEU A 1 185 ? 3.246 6.195 8.377 1.00 89.06 185 LEU A C 1
ATOM 1499 O O . LEU A 1 185 ? 3.342 6.268 9.609 1.00 89.06 185 LEU A O 1
ATOM 1503 N N . PRO A 1 186 ? 2.768 5.109 7.745 1.00 91.31 186 PRO A N 1
ATOM 1504 C CA . PRO A 1 186 ? 2.587 3.818 8.390 1.00 91.31 186 PRO A CA 1
ATOM 1505 C C . PRO A 1 186 ? 3.869 3.329 9.072 1.00 91.31 186 PRO A C 1
ATOM 1507 O O . PRO A 1 186 ? 4.979 3.663 8.660 1.00 91.31 186 PRO A O 1
ATOM 1510 N N . VAL A 1 187 ? 3.722 2.514 10.116 1.00 93.25 187 VAL A N 1
ATOM 1511 C CA . VAL A 1 187 ? 4.865 2.038 10.908 1.00 93.25 187 VAL A CA 1
ATOM 1512 C C . VAL A 1 187 ? 5.147 0.577 10.606 1.00 93.25 187 VAL A C 1
ATOM 1514 O O . VAL A 1 187 ? 4.260 -0.266 10.723 1.00 93.25 187 VAL A O 1
ATOM 1517 N N . VAL A 1 188 ? 6.394 0.256 10.265 1.00 93.38 188 VAL A N 1
ATOM 1518 C CA . VAL A 1 188 ? 6.842 -1.133 10.110 1.00 93.38 188 VAL A CA 1
ATOM 1519 C C . VAL A 1 188 ? 6.787 -1.826 11.472 1.00 93.38 188 VAL A C 1
ATOM 1521 O O . VAL A 1 188 ? 7.454 -1.418 12.420 1.00 93.38 188 VAL A O 1
ATOM 1524 N N . SER A 1 189 ? 5.954 -2.860 11.579 1.00 89.44 189 SER A N 1
ATOM 1525 C CA . SER A 1 189 ? 5.731 -3.625 12.810 1.00 89.44 189 SER A CA 1
ATOM 1526 C C . SER A 1 189 ? 6.629 -4.853 12.885 1.00 89.44 189 SER A C 1
ATOM 1528 O O . SER A 1 189 ? 7.170 -5.152 13.949 1.00 89.44 189 SER A O 1
ATOM 1530 N N . THR A 1 190 ? 6.819 -5.544 11.762 1.00 90.06 190 THR A N 1
ATOM 1531 C CA . THR A 1 190 ? 7.832 -6.592 11.627 1.00 90.06 190 THR A CA 1
ATOM 1532 C C . THR A 1 190 ? 8.671 -6.282 10.396 1.00 90.06 190 THR A C 1
ATOM 1534 O O . THR A 1 190 ? 8.081 -6.050 9.342 1.00 90.06 190 THR A O 1
ATOM 1537 N N . PRO A 1 191 ? 10.008 -6.208 10.516 1.00 87.88 191 PRO A N 1
ATOM 1538 C CA . PRO A 1 191 ? 10.876 -5.956 9.374 1.00 87.88 191 PRO A CA 1
ATOM 1539 C C . PRO A 1 191 ? 10.977 -7.199 8.485 1.00 87.88 191 PRO A C 1
ATOM 1541 O O . PRO A 1 191 ? 10.525 -8.286 8.859 1.00 87.88 191 PRO A O 1
ATOM 1544 N N . LEU A 1 192 ? 11.620 -7.031 7.331 1.00 86.19 192 LEU A N 1
ATOM 1545 C CA . LEU A 1 192 ? 11.975 -8.137 6.452 1.00 86.19 192 LEU A CA 1
ATOM 1546 C C . LEU A 1 192 ? 12.818 -9.192 7.181 1.00 86.19 192 LEU A C 1
ATOM 1548 O O . LEU A 1 192 ? 13.667 -8.877 8.018 1.00 86.19 192 LEU A O 1
ATOM 1552 N N . ARG A 1 193 ? 12.588 -10.462 6.839 1.00 81.56 193 ARG A N 1
ATOM 1553 C CA . ARG A 1 193 ? 13.389 -11.595 7.337 1.00 81.56 193 ARG A CA 1
ATOM 1554 C C . ARG A 1 193 ? 14.641 -11.845 6.506 1.00 81.56 193 ARG A C 1
ATOM 1556 O O . ARG A 1 193 ? 15.624 -12.362 7.032 1.00 81.56 193 ARG A O 1
ATOM 1563 N N . VAL A 1 194 ? 14.573 -11.501 5.227 1.00 86.38 194 VAL A N 1
ATOM 1564 C CA . VAL A 1 194 ? 15.649 -11.610 4.244 1.00 86.38 194 VAL A CA 1
ATOM 1565 C C . VAL A 1 194 ? 15.864 -10.237 3.606 1.00 86.38 194 VAL A C 1
ATOM 1567 O O . VAL A 1 194 ? 14.907 -9.467 3.539 1.00 86.38 194 VAL A O 1
ATOM 1570 N N . PRO A 1 195 ? 17.084 -9.891 3.166 1.00 87.94 195 PRO A N 1
ATOM 1571 C CA . PRO A 1 195 ? 17.307 -8.652 2.427 1.00 87.94 195 PRO A CA 1
ATOM 1572 C C . PRO A 1 195 ? 16.401 -8.577 1.187 1.00 87.94 195 PRO A C 1
ATOM 1574 O O . PRO A 1 195 ? 16.185 -9.616 0.554 1.00 87.94 195 PRO A O 1
ATOM 1577 N N . PRO A 1 196 ? 15.877 -7.392 0.825 1.00 89.25 196 PRO A N 1
ATOM 1578 C CA . PRO A 1 196 ? 15.127 -7.254 -0.413 1.00 89.25 196 PRO A CA 1
ATOM 1579 C C . PRO A 1 196 ? 16.058 -7.507 -1.613 1.00 89.25 196 PRO A C 1
ATOM 1581 O O . PRO A 1 196 ? 17.257 -7.222 -1.537 1.00 89.25 196 PRO A O 1
ATOM 1584 N N . PRO A 1 197 ? 15.548 -8.045 -2.733 1.00 88.06 197 PRO A N 1
ATOM 1585 C CA . PRO A 1 197 ? 16.353 -8.182 -3.938 1.00 88.06 197 PRO A CA 1
ATOM 1586 C C . PRO A 1 197 ? 16.762 -6.801 -4.465 1.00 88.06 197 PRO A C 1
ATOM 1588 O O . PRO A 1 197 ? 15.987 -5.846 -4.318 1.00 88.06 197 PRO A O 1
ATOM 1591 N N . PRO A 1 198 ? 17.933 -6.686 -5.119 1.00 87.94 198 PRO A N 1
ATOM 1592 C CA . PRO A 1 198 ? 18.374 -5.422 -5.694 1.00 87.94 198 PRO A CA 1
ATOM 1593 C C . PRO A 1 198 ? 17.334 -4.889 -6.684 1.00 87.94 198 PRO A C 1
ATOM 1595 O O . PRO A 1 198 ? 16.567 -5.655 -7.274 1.00 87.94 198 PRO A O 1
ATOM 1598 N N . GLN A 1 199 ? 17.275 -3.564 -6.825 1.00 83.12 199 GLN A N 1
ATOM 1599 C CA . GLN A 1 199 ? 16.328 -2.926 -7.742 1.00 83.12 199 GLN A CA 1
ATOM 1600 C C . GLN A 1 199 ? 16.618 -3.296 -9.198 1.00 83.12 199 GLN A C 1
ATOM 1602 O O . GLN A 1 199 ? 15.675 -3.554 -9.936 1.00 83.12 199 GLN A O 1
ATOM 1607 N N . TYR A 1 200 ? 17.897 -3.430 -9.553 1.00 83.19 200 TYR A N 1
ATOM 1608 C CA . TYR A 1 200 ? 18.362 -3.851 -10.870 1.00 83.19 200 TYR A CA 1
ATOM 1609 C C . TYR A 1 200 ? 19.214 -5.120 -10.765 1.00 83.19 200 TYR A C 1
ATOM 1611 O O . TYR A 1 200 ? 20.004 -5.274 -9.832 1.00 83.19 200 TYR A O 1
ATOM 1619 N N . GLU A 1 201 ? 19.054 -6.041 -11.720 1.00 70.88 201 GLU A N 1
ATOM 1620 C CA . GLU A 1 201 ? 19.823 -7.300 -11.773 1.00 70.88 201 GLU A CA 1
ATOM 1621 C C . GLU A 1 201 ? 21.292 -7.088 -12.178 1.00 70.88 201 GLU A C 1
ATOM 1623 O O . GLU A 1 201 ? 22.136 -7.943 -11.902 1.00 70.88 201 GLU A O 1
ATOM 1628 N N . TYR A 1 202 ? 21.608 -5.939 -12.777 1.00 65.69 202 TYR A N 1
ATOM 1629 C CA . TYR A 1 202 ? 22.951 -5.564 -13.203 1.00 65.69 202 TYR A CA 1
ATOM 1630 C C . TYR A 1 202 ? 23.377 -4.284 -12.477 1.00 65.69 202 TYR A C 1
ATOM 1632 O O . TYR A 1 202 ? 22.605 -3.323 -12.467 1.00 65.69 202 TYR A O 1
ATOM 1640 N N . PRO A 1 203 ? 24.579 -4.235 -11.873 1.00 57.34 203 PRO A N 1
ATOM 1641 C CA . PRO A 1 203 ? 25.160 -2.962 -11.473 1.00 57.34 203 PRO A CA 1
ATOM 1642 C C . PRO A 1 203 ? 25.294 -2.084 -12.722 1.00 57.34 203 PRO A C 1
ATOM 1644 O O . PRO A 1 203 ? 25.669 -2.589 -13.780 1.00 57.34 203 PRO A O 1
ATOM 1647 N N . GLU A 1 204 ? 25.027 -0.786 -12.602 1.00 57.28 204 GLU A N 1
ATOM 1648 C CA . GLU A 1 204 ? 25.116 0.217 -13.681 1.00 57.28 204 GLU A CA 1
ATOM 1649 C C . GLU A 1 204 ? 26.547 0.403 -14.253 1.00 57.28 204 GLU A C 1
ATOM 1651 O O . GLU A 1 204 ? 26.813 1.347 -14.994 1.00 57.28 204 GLU A O 1
ATOM 1656 N N . ASP A 1 205 ? 27.474 -0.505 -13.938 1.00 55.28 205 ASP A N 1
ATOM 1657 C CA . ASP A 1 205 ? 28.915 -0.366 -14.128 1.00 55.28 205 ASP A CA 1
ATOM 1658 C C . ASP A 1 205 ? 29.431 -0.996 -15.439 1.00 55.28 205 ASP A C 1
ATOM 1660 O O . ASP A 1 205 ? 30.629 -0.926 -15.721 1.00 55.28 205 ASP A O 1
ATOM 1664 N N . GLU A 1 206 ? 28.579 -1.610 -16.267 1.00 50.09 206 GLU A N 1
ATOM 1665 C CA . GLU A 1 206 ? 28.975 -2.032 -17.620 1.00 50.09 206 GLU A CA 1
ATOM 1666 C C . GLU A 1 206 ? 28.760 -0.876 -18.615 1.00 50.09 206 GLU A C 1
ATOM 1668 O O . GLU A 1 206 ? 27.800 -0.848 -19.385 1.00 50.09 206 GLU A O 1
ATOM 1673 N N . GLU A 1 207 ? 29.674 0.105 -18.573 1.00 51.75 207 GLU A N 1
ATOM 1674 C CA . GLU A 1 207 ? 29.870 1.081 -19.656 1.00 51.75 207 GLU A CA 1
ATOM 1675 C C . GLU A 1 207 ? 30.075 0.328 -20.987 1.00 51.75 207 GLU A C 1
ATOM 1677 O O . GLU A 1 207 ? 31.079 -0.366 -21.171 1.00 51.75 207 GLU A O 1
ATOM 1682 N N . PHE A 1 208 ? 29.118 0.467 -21.910 1.00 49.72 208 PHE A N 1
ATOM 1683 C CA . PHE A 1 208 ? 29.245 0.066 -23.318 1.00 49.72 208 PHE A CA 1
ATOM 1684 C C . PHE A 1 208 ? 29.927 1.150 -24.159 1.00 49.72 208 PHE A C 1
ATOM 1686 O O . PHE A 1 208 ? 29.587 2.344 -23.983 1.00 49.72 208 PHE A O 1
#

pLDDT: mean 71.26, std 19.29, range [37.5, 96.19]

Secondary structure (DSSP, 8-state):
--HHHHHHHHHHHHHHHHHH--S----PPP-TT--EEEEEEETTTEEEEEEEEEE-TT-BHHHHHHHHHHHTT--S---EEEEEEETTEEEEEE------GGGTT------TTTSGGGG--HHHHHHTTTTS--PPPEETTT-BHHHH--TT-EEEEEE-TTTTEEEEEEEEEEPPTTS---SSS-EEEE--SSPPPPSSSS-TT---

InterPro domains:
  IPR012912 Plasmid pRiA4b, Orf3-like domain [PF07929] (36-178)
  IPR024047 MM3350-like superfamily [G3DSA:3.10.290.30] (34-204)
  IPR024047 MM3350-like superfamily [SSF159941] (39-198)

Sequence (208 aa):
MSTDDLEALLERDRRMLAASRAPSVRRGPRTPGAAVVVLVDLGYRDPDCSFTVVVGPDHTFRDLAVVIDQVMERDDPHLAEFRIPDDRRLRNVWAFGMWDREWRGTRAVLPPGYWERTRLTSRDREDLGLDEYRRPWIDGCREKVTAHLTVGEACAYLFDFGDEWWHAIRVIRPAHPAEPTGGPLPVVSTPLRVPPPPQYEYPEDEEF